Protein AF-A0A7K2QGK8-F1 (afdb_monomer_lite)

pLDDT: mean 92.76, std 4.56, range [70.88, 98.62]

Secondary structure (DSSP, 8-state):
-TTSS-TT--GGGGSHHHHH--TTSHHHHHHT----GGGT--TTHHHHHHHHTT---SS------GGGTT-TTS-HHHHHHHHHHHHHHHHTSHHHHTT--EEEE-S--TT---SSPPP---SSTTS---SS--GGGEE--BTTB--EE----S---EEEESTT-TT-----S---THHHHHHHHHHH--

Foldseek 3Di:
DQQDDQQCVLVLCVDPCLVVDDPVDPSCVQRVDAAPVVVVGDRCPVLLVCQVVVNDDPDDDRGGRNQLLCQPVHDVVSVVVVVVVSVVSQPVHVVSQQPDKDKDWHPDDNPDDDPDDFDFDQPDVVRHDDPDDQVVQWAPDDPPGHTDGHDDDDDIDMDIDGPVPPDPDDDPDDDDPCVVVVVCCVPPVD

Radius of gyration: 19.52 Å; chains: 1; bounding box: 44×39×51 Å

Structure (mmCIF, N/CA/C/O backbone):
data_AF-A0A7K2QGK8-F1
#
_entry.id   AF-A0A7K2QGK8-F1
#
loop_
_atom_site.group_PDB
_atom_site.id
_atom_site.type_symbol
_atom_site.label_atom_id
_atom_site.label_alt_id
_atom_site.label_comp_id
_atom_site.label_asym_id
_atom_site.label_entity_id
_atom_site.label_seq_id
_atom_site.pdbx_PDB_ins_code
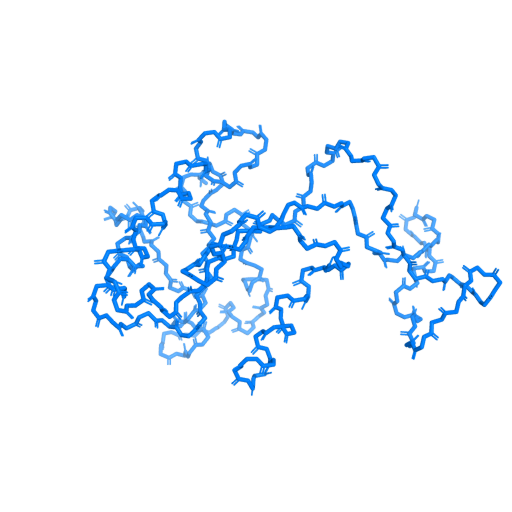_atom_site.Cartn_x
_atom_site.Cartn_y
_atom_site.Cartn_z
_atom_site.occupancy
_atom_site.B_iso_or_equiv
_atom_site.auth_seq_id
_atom_site.auth_comp_id
_atom_site.auth_asym_id
_atom_site.auth_atom_id
_atom_site.pdbx_PDB_model_num
ATOM 1 N N . ASP A 1 1 ? 3.771 19.617 5.758 1.00 84.88 1 ASP A N 1
ATOM 2 C CA . ASP A 1 1 ? 4.113 19.307 7.160 1.00 84.88 1 ASP A CA 1
ATOM 3 C C . ASP A 1 1 ? 4.350 17.818 7.197 1.00 84.88 1 ASP A C 1
ATOM 5 O O . ASP A 1 1 ? 3.419 17.094 6.880 1.00 84.88 1 ASP A O 1
ATOM 9 N N . ALA A 1 2 ? 5.568 17.391 7.516 1.00 92.31 2 ALA A N 1
ATOM 10 C CA . ALA A 1 2 ? 5.980 15.996 7.410 1.00 92.31 2 ALA A CA 1
ATOM 11 C C . ALA A 1 2 ? 5.249 15.050 8.378 1.00 92.31 2 ALA A C 1
ATOM 13 O O . ALA A 1 2 ? 5.183 13.850 8.140 1.00 92.31 2 ALA A O 1
ATOM 14 N N . PHE A 1 3 ? 4.655 15.574 9.453 1.00 93.38 3 PHE A N 1
ATOM 15 C CA . PHE A 1 3 ? 3.924 14.770 10.434 1.00 93.38 3 PHE A CA 1
ATOM 16 C C . PHE A 1 3 ? 2.423 14.687 10.132 1.00 93.38 3 PHE A C 1
ATOM 18 O O . PHE A 1 3 ? 1.672 14.070 10.880 1.00 93.38 3 PHE A O 1
ATOM 25 N N . ARG A 1 4 ? 1.939 15.310 9.050 1.00 90.69 4 ARG A N 1
ATOM 26 C CA . ARG A 1 4 ? 0.512 15.320 8.693 1.00 90.69 4 ARG A CA 1
ATOM 27 C C . ARG A 1 4 ? 0.298 15.024 7.214 1.00 90.69 4 ARG A C 1
ATOM 29 O O . ARG A 1 4 ? 1.085 15.425 6.367 1.00 90.69 4 ARG A O 1
ATOM 36 N N . GLY A 1 5 ? -0.843 14.418 6.899 1.00 88.06 5 GLY A N 1
ATOM 37 C CA . GLY A 1 5 ? -1.184 14.042 5.528 1.00 88.06 5 GLY A CA 1
ATOM 38 C C . GLY A 1 5 ? -0.608 12.680 5.160 1.00 88.06 5 GLY A C 1
ATOM 39 O O . GLY A 1 5 ? -0.474 11.824 6.026 1.00 88.06 5 GLY A O 1
ATOM 40 N N . ASN A 1 6 ? -0.326 12.490 3.875 1.00 88.06 6 ASN A N 1
ATOM 41 C CA . ASN A 1 6 ? 0.043 11.202 3.281 1.00 88.06 6 ASN A CA 1
ATOM 42 C C . ASN A 1 6 ? 1.242 11.310 2.329 1.00 88.06 6 ASN A C 1
ATOM 44 O O . ASN A 1 6 ? 1.368 10.483 1.446 1.00 88.06 6 ASN A O 1
ATOM 48 N N . TYR A 1 7 ? 2.015 12.398 2.421 1.00 90.38 7 TYR A N 1
ATOM 49 C CA . TYR A 1 7 ? 3.182 12.693 1.577 1.00 90.38 7 TYR A CA 1
ATOM 50 C C . TYR A 1 7 ? 2.972 12.768 0.045 1.00 90.38 7 TYR A C 1
ATOM 52 O O . TYR A 1 7 ? 3.864 13.196 -0.674 1.00 90.38 7 TYR A O 1
ATOM 60 N N . GLY A 1 8 ? 1.762 12.514 -0.458 1.00 87.19 8 GLY A N 1
ATOM 61 C CA . GLY A 1 8 ? 1.500 12.342 -1.892 1.00 87.19 8 GLY A CA 1
ATOM 62 C C . GLY A 1 8 ? 1.204 10.889 -2.271 1.00 87.19 8 GLY A C 1
ATOM 63 O O . GLY A 1 8 ? 0.683 10.643 -3.356 1.00 87.19 8 GLY A O 1
ATOM 64 N N . ASP A 1 9 ? 1.391 9.952 -1.342 1.00 88.62 9 ASP A N 1
ATOM 65 C CA . ASP A 1 9 ? 1.213 8.508 -1.530 1.00 88.62 9 ASP A CA 1
ATOM 66 C C . ASP A 1 9 ? -0.255 8.137 -1.803 1.00 88.62 9 ASP A C 1
ATOM 68 O O . ASP A 1 9 ? -0.567 7.097 -2.384 1.00 88.62 9 ASP A O 1
ATOM 72 N N . ASN A 1 10 ? -1.200 9.017 -1.446 1.00 88.69 10 ASN A N 1
ATOM 73 C CA . ASN A 1 10 ? -2.586 8.891 -1.889 1.00 88.69 10 ASN A CA 1
ATOM 74 C C . ASN A 1 10 ? -2.799 9.562 -3.255 1.00 88.69 10 ASN A C 1
ATOM 76 O O . ASN A 1 10 ? -3.324 10.678 -3.360 1.00 88.69 10 ASN A O 1
ATOM 80 N N . SER A 1 11 ? -2.481 8.815 -4.311 1.00 87.62 11 SER A N 1
ATOM 81 C CA . SER A 1 11 ? -2.639 9.255 -5.702 1.00 87.62 11 SER A CA 1
ATOM 82 C C . SER A 1 11 ? -4.086 9.549 -6.123 1.00 87.62 11 SER A C 1
ATOM 84 O O . SER A 1 11 ? -4.307 10.212 -7.139 1.00 87.62 11 SER A O 1
ATOM 86 N N . LEU A 1 12 ? -5.099 9.116 -5.357 1.00 89.62 12 LEU A N 1
ATOM 87 C CA . LEU A 1 12 ? -6.508 9.374 -5.688 1.00 89.62 12 LEU A CA 1
ATOM 88 C C . LEU A 1 12 ? -6.793 10.876 -5.811 1.00 89.62 12 LEU A C 1
ATOM 90 O O . LEU A 1 12 ? -7.616 11.294 -6.625 1.00 89.62 12 LEU A O 1
ATOM 94 N N . LEU A 1 13 ? -6.059 11.704 -5.064 1.00 83.81 13 LEU A N 1
ATOM 95 C CA . LEU A 1 13 ? -6.213 13.156 -5.069 1.00 83.81 13 LEU A CA 1
ATOM 96 C C . LEU A 1 13 ? -5.730 13.831 -6.363 1.00 83.81 13 LEU A C 1
ATOM 98 O O . LEU A 1 13 ? -5.998 15.016 -6.552 1.00 83.81 13 LEU A O 1
ATOM 102 N N . TYR A 1 14 ? -5.088 13.119 -7.291 1.00 90.38 14 TYR A N 1
ATOM 103 C CA . TYR A 1 14 ? -4.751 13.673 -8.607 1.00 90.38 14 TYR A CA 1
ATOM 104 C C . TYR A 1 14 ? -5.932 13.633 -9.585 1.00 90.38 14 TYR A C 1
ATOM 106 O O . TYR A 1 14 ? -6.055 14.488 -10.471 1.00 90.38 14 TYR A O 1
ATOM 114 N N . PHE A 1 15 ? -6.881 12.724 -9.373 1.00 93.88 15 PHE A N 1
ATOM 115 C CA . PHE A 1 15 ? -8.016 12.523 -10.264 1.00 93.88 15 PHE A CA 1
ATOM 116 C C . PHE A 1 15 ? -9.175 13.476 -9.935 1.00 93.88 15 PHE A C 1
ATOM 118 O O . PHE A 1 15 ? -9.570 13.654 -8.780 1.00 93.88 15 PHE A O 1
ATOM 125 N N . ASN A 1 16 ? -9.757 14.080 -10.978 1.00 94.88 16 ASN A N 1
ATOM 126 C CA . ASN A 1 16 ? -10.844 15.057 -10.836 1.00 94.88 16 ASN A CA 1
ATOM 127 C C . ASN A 1 16 ? -12.081 14.475 -10.133 1.00 94.88 16 ASN A C 1
ATOM 129 O O . ASN A 1 16 ? -12.740 15.198 -9.394 1.00 94.88 16 ASN A O 1
ATOM 133 N N . SER A 1 17 ? -12.385 13.189 -10.332 1.00 94.44 17 SER A N 1
ATOM 134 C CA . SER A 1 17 ? -13.524 12.516 -9.692 1.00 94.44 17 SER A CA 1
ATOM 135 C C . SER A 1 17 ? -13.435 12.578 -8.167 1.00 94.44 17 SER A C 1
ATOM 137 O O . SER A 1 17 ? -14.373 13.027 -7.518 1.00 94.44 17 SER A O 1
ATOM 139 N N . TYR A 1 18 ? -12.284 12.221 -7.596 1.00 93.25 18 TYR A N 1
ATOM 140 C CA . TYR A 1 18 ? -12.072 12.276 -6.152 1.00 93.25 18 TYR A CA 1
ATOM 141 C C . TYR A 1 18 ? -11.956 13.716 -5.649 1.00 93.25 18 TYR A C 1
ATOM 143 O O . TYR A 1 18 ? -12.586 14.064 -4.653 1.00 93.25 18 TYR A O 1
ATOM 151 N N . ARG A 1 19 ? -11.213 14.592 -6.344 1.00 90.69 19 ARG A N 1
ATOM 152 C CA . ARG A 1 19 ? -11.074 16.003 -5.930 1.00 90.69 19 ARG A CA 1
ATOM 153 C C . ARG A 1 19 ? -12.408 16.744 -5.861 1.00 90.69 19 ARG A C 1
ATOM 155 O O . ARG A 1 19 ? -12.596 17.562 -4.959 1.00 90.69 19 ARG A O 1
ATOM 162 N N . ASN A 1 20 ? -13.316 16.443 -6.786 1.00 93.62 20 ASN A N 1
ATOM 163 C CA . ASN A 1 20 ? -14.602 17.125 -6.905 1.00 93.62 20 ASN A CA 1
ATOM 164 C C . ASN A 1 20 ? -15.740 16.426 -6.144 1.00 93.62 20 ASN A C 1
ATOM 166 O O . ASN A 1 20 ? -16.807 17.028 -6.009 1.00 93.62 20 ASN A O 1
ATOM 170 N N . ALA A 1 21 ? -15.528 15.209 -5.627 1.00 95.00 21 ALA A N 1
ATOM 171 C CA . ALA A 1 21 ? -16.503 14.512 -4.790 1.00 95.00 21 ALA A CA 1
ATOM 172 C C . ALA A 1 21 ? -16.881 15.359 -3.561 1.00 95.00 21 ALA A C 1
ATOM 174 O O . ALA A 1 21 ? -16.023 16.034 -2.978 1.00 95.00 21 ALA A O 1
ATOM 175 N N . GLN A 1 22 ? -18.160 15.328 -3.183 1.00 94.62 22 GLN A N 1
ATOM 176 C CA . GLN A 1 22 ? -18.752 16.128 -2.101 1.00 94.62 22 GLN A CA 1
ATOM 177 C C . GLN A 1 22 ? -19.137 15.244 -0.903 1.00 94.62 22 GLN A C 1
ATOM 179 O O . GLN A 1 22 ? -19.324 14.043 -1.096 1.00 94.62 22 GLN A O 1
ATOM 184 N N . PRO A 1 23 ? -19.296 15.800 0.316 1.00 94.50 23 PRO A N 1
ATOM 185 C CA . PRO A 1 23 ? -19.802 15.046 1.464 1.00 94.50 23 PRO A CA 1
ATOM 186 C C . PRO A 1 23 ? -21.078 14.259 1.133 1.00 94.50 23 PRO A C 1
ATOM 188 O O . PRO A 1 23 ? -21.987 14.787 0.491 1.00 94.50 23 PRO A O 1
ATOM 191 N N . GLY A 1 24 ? -21.130 12.997 1.559 1.00 94.31 24 GLY A N 1
ATOM 192 C CA . GLY A 1 24 ? -22.182 12.040 1.199 1.00 94.31 24 GLY A CA 1
ATOM 193 C C . GLY A 1 24 ? -21.907 11.208 -0.062 1.00 94.31 24 GLY A C 1
ATOM 194 O O . GLY A 1 24 ? -22.550 10.176 -0.251 1.00 94.31 24 GLY A O 1
ATOM 195 N N . ASP A 1 25 ? -20.938 11.589 -0.900 1.00 94.94 25 ASP A N 1
ATOM 196 C CA . ASP A 1 25 ? -20.455 10.754 -2.005 1.00 94.94 25 ASP A CA 1
ATOM 197 C C . ASP A 1 25 ? -19.500 9.668 -1.467 1.00 94.94 25 ASP A C 1
ATOM 199 O O . ASP A 1 25 ? -18.544 10.001 -0.760 1.00 94.94 25 ASP A O 1
ATOM 203 N N . PRO A 1 26 ? -19.672 8.378 -1.817 1.00 92.06 26 PRO A N 1
ATOM 204 C CA . PRO A 1 26 ? -18.729 7.328 -1.435 1.00 92.06 26 PRO A CA 1
ATOM 205 C C . PRO A 1 26 ? -17.263 7.619 -1.794 1.00 92.06 26 PRO A C 1
ATOM 207 O O . PRO A 1 26 ? -16.374 7.205 -1.051 1.00 92.06 26 PRO A O 1
ATOM 210 N N . LEU A 1 27 ? -16.989 8.328 -2.895 1.00 92.50 27 LEU A N 1
ATOM 211 C CA . LEU A 1 27 ? -15.634 8.739 -3.274 1.00 92.50 27 LEU A CA 1
ATOM 212 C C . LEU A 1 27 ? -15.066 9.778 -2.302 1.00 92.50 27 LEU A C 1
ATOM 214 O O . LEU A 1 27 ? -13.873 9.755 -2.012 1.00 92.50 27 LEU A O 1
ATOM 218 N N . TYR A 1 28 ? -15.905 10.662 -1.763 1.00 91.69 28 TYR A N 1
ATOM 219 C CA . TYR A 1 28 ? -15.496 11.588 -0.712 1.00 91.69 28 TYR A CA 1
ATOM 220 C C . TYR A 1 28 ? -15.278 10.837 0.604 1.00 91.69 28 TYR A C 1
ATOM 222 O O . TYR A 1 28 ? -14.185 10.887 1.171 1.00 91.69 28 TYR A O 1
ATOM 230 N N . GLU A 1 29 ? -16.284 10.083 1.050 1.00 89.81 29 GLU A N 1
ATOM 231 C CA . GLU A 1 29 ? -16.27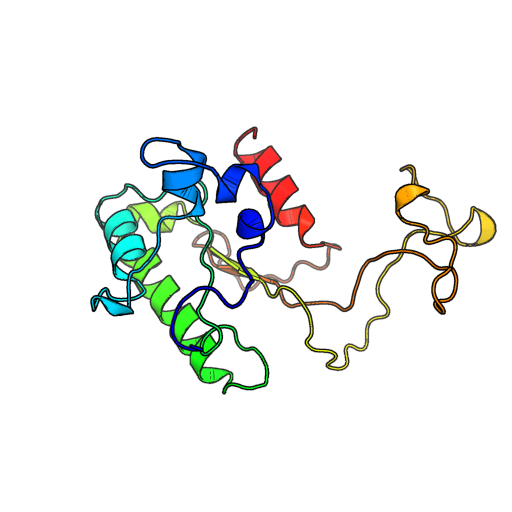5 9.439 2.365 1.00 89.81 29 GLU A CA 1
ATOM 232 C C . GLU A 1 29 ? -15.160 8.399 2.506 1.00 89.81 29 GLU A C 1
ATOM 234 O O . GLU A 1 29 ? -14.613 8.240 3.592 1.00 89.81 29 GLU A O 1
ATOM 239 N N . LYS A 1 30 ? -14.780 7.709 1.423 1.00 87.06 30 LYS A N 1
ATOM 240 C CA . LYS A 1 30 ? -13.755 6.652 1.471 1.00 87.06 30 LYS A CA 1
ATOM 241 C C . LYS A 1 30 ? -12.352 7.107 1.080 1.00 87.06 30 LYS A C 1
ATOM 243 O O . LYS A 1 30 ? -11.394 6.496 1.538 1.00 87.06 30 LYS A O 1
ATOM 248 N N . ALA A 1 31 ? -12.208 8.129 0.233 1.00 85.69 31 ALA A N 1
ATOM 249 C CA . ALA A 1 31 ? -10.889 8.548 -0.261 1.00 85.69 31 ALA A CA 1
ATOM 250 C C . ALA A 1 31 ? -10.361 9.836 0.381 1.00 85.69 31 ALA A C 1
ATOM 252 O O . ALA A 1 31 ? -9.165 10.119 0.285 1.00 85.69 31 ALA A O 1
ATOM 253 N N . ARG A 1 32 ? -11.240 10.647 0.988 1.00 82.38 32 ARG A N 1
ATOM 254 C CA . ARG A 1 32 ? -10.897 11.981 1.515 1.00 82.38 32 ARG A CA 1
ATOM 255 C C . ARG A 1 32 ? -11.089 12.127 3.015 1.00 82.38 32 ARG A C 1
ATOM 257 O O . ARG A 1 32 ? -10.704 13.158 3.567 1.00 82.38 32 ARG A O 1
ATOM 264 N N . THR A 1 33 ? -11.653 11.125 3.679 1.00 79.88 33 THR A N 1
ATOM 265 C CA . THR A 1 33 ? -11.693 11.084 5.138 1.00 79.88 33 THR A CA 1
ATOM 266 C C . THR A 1 33 ? -10.420 10.421 5.665 1.00 79.88 33 THR A C 1
ATOM 268 O O . THR A 1 33 ? -9.865 9.503 5.068 1.00 79.88 33 THR A O 1
ATOM 271 N N . GLY A 1 34 ? -9.899 10.945 6.769 1.00 84.44 34 GLY A N 1
ATOM 272 C CA . GLY A 1 34 ? -8.643 10.497 7.369 1.00 84.44 34 GLY A CA 1
ATOM 273 C C . GLY A 1 34 ? -8.396 11.224 8.684 1.00 84.44 34 GLY A C 1
ATOM 274 O O . GLY A 1 34 ? -9.220 12.040 9.101 1.00 84.44 34 GLY A O 1
ATOM 275 N N . THR A 1 35 ? -7.308 10.914 9.379 1.00 89.88 35 THR A N 1
ATOM 276 C CA . THR A 1 35 ? -6.998 11.521 10.683 1.00 89.88 35 THR A CA 1
ATOM 277 C C . THR A 1 35 ? -6.773 13.031 10.567 1.00 89.88 35 THR A C 1
ATOM 279 O O . THR A 1 35 ? -5.904 13.489 9.824 1.00 89.88 35 THR A O 1
ATOM 282 N N . ASN A 1 36 ? -7.496 13.821 11.363 1.00 90.50 36 ASN A N 1
ATOM 283 C CA . ASN A 1 36 ? -7.267 15.256 11.506 1.00 90.50 36 ASN A CA 1
ATOM 284 C C . ASN A 1 36 ? -6.296 15.550 12.660 1.00 90.50 36 ASN A C 1
ATOM 286 O O . ASN A 1 36 ? -6.669 16.079 13.708 1.00 90.50 36 ASN A O 1
ATOM 290 N N . ALA A 1 37 ? -5.017 15.239 12.451 1.00 90.94 37 ALA A N 1
ATOM 291 C CA . ALA A 1 37 ? -3.975 15.457 13.457 1.00 90.94 37 ALA A CA 1
ATOM 292 C C . ALA A 1 37 ? -3.825 16.941 13.855 1.00 90.94 37 ALA A C 1
ATOM 294 O O . ALA A 1 37 ? -3.454 17.250 14.983 1.00 90.94 37 ALA A O 1
ATOM 295 N N . LYS A 1 38 ? -4.183 17.885 12.966 1.00 90.25 38 LYS A N 1
ATOM 296 C CA . LYS A 1 38 ? -4.210 19.323 13.294 1.00 90.25 38 LYS A CA 1
ATOM 297 C C . LYS A 1 38 ? -5.239 19.648 14.382 1.00 90.25 38 LYS A C 1
ATOM 299 O O . LYS A 1 38 ? -5.016 20.573 15.155 1.00 90.25 38 LYS A O 1
ATOM 304 N N . ALA A 1 39 ? -6.345 18.912 14.424 1.00 92.56 39 ALA A N 1
ATOM 305 C CA . ALA A 1 39 ? -7.379 19.038 15.446 1.00 92.56 39 ALA A CA 1
ATOM 306 C C . ALA A 1 39 ? -7.112 18.164 16.688 1.00 92.56 39 ALA A C 1
ATOM 308 O O . ALA A 1 39 ? -7.962 18.097 17.569 1.00 92.56 39 ALA A O 1
ATOM 309 N N . GLY A 1 40 ? -5.949 17.504 16.772 1.00 92.19 40 GLY A N 1
ATOM 310 C CA . GLY A 1 40 ? -5.575 16.651 17.903 1.00 92.19 40 GLY A CA 1
ATOM 311 C C . GLY A 1 40 ? -6.049 15.198 17.801 1.00 92.19 40 GLY A C 1
ATOM 312 O O . GLY A 1 40 ? -5.942 14.465 18.781 1.00 92.19 40 GLY A O 1
ATOM 313 N N . GLU A 1 41 ? -6.558 14.752 16.646 1.00 94.00 41 GLU A N 1
ATOM 314 C CA . GLU A 1 41 ? -6.874 13.332 16.450 1.00 94.00 41 GLU A CA 1
ATOM 315 C C . GLU A 1 41 ? -5.590 12.482 16.427 1.00 94.00 41 GLU A C 1
ATOM 317 O O . GLU A 1 41 ? -4.618 12.818 15.749 1.00 94.00 41 GLU A O 1
ATOM 322 N N . SER A 1 42 ? -5.600 11.349 17.135 1.00 94.12 42 SER A N 1
ATOM 323 C CA . SER A 1 42 ? -4.506 10.368 17.088 1.00 94.12 42 SER A CA 1
ATOM 324 C C . SER A 1 42 ? -4.490 9.620 15.751 1.00 94.12 42 SER A C 1
ATOM 326 O O . SER A 1 42 ? -5.543 9.191 15.273 1.00 94.12 42 SER A O 1
ATOM 328 N N . TYR A 1 43 ? -3.295 9.409 15.179 1.00 95.00 43 TYR A N 1
ATOM 329 C CA . TYR A 1 43 ? -3.083 8.770 13.868 1.00 95.00 43 TYR A CA 1
ATOM 330 C C . TYR A 1 43 ? -3.848 7.461 13.687 1.00 95.00 43 TYR A C 1
ATOM 332 O O . TYR A 1 43 ? -4.428 7.242 12.627 1.00 95.00 43 TYR A O 1
ATOM 340 N N . PHE A 1 44 ? -3.905 6.638 14.732 1.00 96.19 44 PHE A N 1
ATOM 341 C CA . PHE A 1 44 ? -4.432 5.275 14.663 1.00 96.19 44 PHE A CA 1
ATOM 342 C C . PHE A 1 44 ? -5.834 5.133 15.263 1.00 96.19 44 PHE A C 1
ATOM 344 O O . PHE A 1 44 ? -6.376 4.030 15.287 1.00 96.19 44 PHE A O 1
ATOM 351 N N . ALA A 1 45 ? -6.440 6.221 15.756 1.00 95.56 45 ALA A N 1
ATOM 352 C CA . ALA A 1 45 ? -7.718 6.154 16.467 1.00 95.56 45 ALA A CA 1
ATOM 353 C C . ALA A 1 45 ? -8.844 5.572 15.601 1.00 95.56 45 ALA A C 1
ATOM 355 O O . ALA A 1 45 ? -9.603 4.734 16.081 1.00 95.56 45 ALA A O 1
ATOM 356 N N . LYS A 1 46 ? -8.918 5.974 14.325 1.00 94.62 46 LYS A N 1
ATOM 357 C CA . LYS A 1 46 ? -9.938 5.496 13.375 1.00 94.62 46 LYS A CA 1
ATOM 358 C C . LYS A 1 46 ? -9.765 4.008 13.074 1.00 94.62 46 LYS A C 1
ATOM 360 O O . LYS A 1 46 ? -10.682 3.235 13.323 1.00 94.62 46 LYS A O 1
ATOM 365 N N . LEU A 1 47 ? -8.553 3.600 12.684 1.00 96.50 47 LEU A N 1
ATOM 366 C CA . LEU A 1 47 ? -8.211 2.192 12.455 1.00 96.50 47 LEU A CA 1
ATOM 367 C C . LEU A 1 47 ? -8.530 1.328 13.682 1.00 96.50 47 LEU A C 1
ATOM 369 O O . LEU A 1 47 ? -9.178 0.290 13.571 1.00 96.50 47 LEU A O 1
ATOM 373 N N . ARG A 1 48 ? -8.104 1.764 14.873 1.00 97.88 48 ARG A N 1
ATOM 374 C CA . ARG A 1 48 ? -8.341 1.019 16.110 1.00 97.88 48 ARG A CA 1
ATOM 375 C C . ARG A 1 48 ? -9.828 0.934 16.449 1.00 97.88 48 ARG A C 1
ATOM 377 O O . ARG A 1 48 ? -10.269 -0.115 16.908 1.00 97.88 48 ARG A O 1
ATOM 384 N N . ALA A 1 49 ? -10.594 2.006 16.243 1.00 97.31 49 ALA A N 1
ATOM 385 C CA . ALA A 1 49 ? -12.038 1.994 16.456 1.00 97.31 49 ALA A CA 1
ATOM 386 C C . ALA A 1 49 ? -12.721 0.979 15.529 1.00 97.31 49 ALA A C 1
ATOM 388 O O . ALA A 1 49 ? -13.508 0.164 16.006 1.00 97.31 49 ALA A O 1
ATOM 389 N N . ASP A 1 50 ? -12.352 0.961 14.249 1.00 97.25 50 ASP A N 1
ATOM 390 C CA . ASP A 1 50 ? -12.891 0.007 13.281 1.00 97.25 50 ASP A CA 1
ATOM 391 C C . ASP A 1 50 ? -12.568 -1.448 13.647 1.00 97.25 50 ASP A C 1
ATOM 393 O O . ASP A 1 50 ? -13.425 -2.331 13.572 1.00 97.25 50 ASP A O 1
ATOM 397 N N . VAL A 1 51 ? -11.345 -1.716 14.109 1.00 98.50 51 VAL A N 1
ATOM 398 C CA . VAL A 1 51 ? -10.937 -3.057 14.550 1.00 98.50 51 VAL A CA 1
ATOM 399 C C . VAL A 1 51 ? -11.676 -3.481 15.821 1.00 98.50 51 VAL A C 1
ATOM 401 O O . VAL A 1 51 ? -12.230 -4.580 15.886 1.00 98.50 51 VAL A O 1
ATOM 404 N N . VAL A 1 52 ? -11.714 -2.625 16.844 1.00 98.56 52 VAL A N 1
ATOM 405 C CA . VAL A 1 52 ? -12.358 -2.947 18.127 1.00 98.56 52 VAL A CA 1
ATOM 406 C C . VAL A 1 52 ? -13.859 -3.170 17.946 1.00 98.56 52 VAL A C 1
ATOM 408 O O . VAL A 1 52 ? -14.396 -4.126 18.501 1.00 98.56 52 VAL A O 1
ATOM 411 N N . ASN A 1 53 ? -14.514 -2.361 17.113 1.00 98.50 53 ASN A N 1
ATOM 412 C CA . ASN A 1 53 ? -15.950 -2.467 16.856 1.00 98.50 53 ASN A CA 1
ATOM 413 C C . ASN A 1 53 ? -16.310 -3.550 15.824 1.00 98.50 53 ASN A C 1
ATOM 415 O O . ASN A 1 53 ? -17.490 -3.791 15.579 1.00 98.50 53 ASN A O 1
ATOM 419 N N . GLY A 1 54 ? -15.323 -4.215 15.214 1.00 98.06 54 GLY A N 1
ATOM 420 C CA . GLY A 1 54 ? -15.564 -5.237 14.193 1.00 98.06 54 GLY A CA 1
ATOM 421 C C . GLY A 1 54 ? -16.090 -4.676 12.867 1.00 98.06 54 GLY A C 1
ATOM 422 O O . GLY A 1 54 ? -16.699 -5.418 12.098 1.00 98.06 54 GLY A O 1
ATOM 423 N N . THR A 1 55 ? -15.852 -3.391 12.604 1.00 97.25 55 THR A N 1
ATOM 424 C CA . THR A 1 55 ? -16.311 -2.646 11.423 1.00 97.25 55 THR A CA 1
ATOM 425 C C . THR A 1 55 ? -15.195 -2.338 10.426 1.00 97.25 55 THR A C 1
ATOM 427 O O . THR A 1 55 ? -15.432 -1.594 9.477 1.00 97.25 55 THR A O 1
ATOM 430 N N . LEU A 1 56 ? -13.998 -2.916 10.603 1.00 96.88 56 LEU A N 1
ATOM 431 C CA . LEU A 1 56 ? -12.893 -2.792 9.648 1.00 96.88 56 LEU A CA 1
ATOM 432 C C . LEU A 1 56 ? -13.370 -3.118 8.218 1.00 96.88 56 LEU A C 1
ATOM 434 O O . LEU A 1 56 ? -13.903 -4.214 7.998 1.00 96.88 56 LEU A O 1
ATOM 438 N N . PRO A 1 57 ? -13.194 -2.195 7.251 1.00 94.50 57 PRO A N 1
ATOM 439 C CA . PRO A 1 57 ? -13.538 -2.446 5.859 1.00 94.50 57 PRO A CA 1
ATOM 440 C C . PRO A 1 57 ? -12.850 -3.693 5.293 1.00 94.50 57 PRO A C 1
ATOM 442 O O . PRO A 1 57 ? -11.783 -4.102 5.744 1.00 94.50 57 PRO A O 1
ATOM 445 N N . GLN A 1 58 ? -13.439 -4.276 4.245 1.00 94.38 58 GLN A N 1
ATOM 446 C CA . GLN A 1 58 ? -12.840 -5.423 3.547 1.00 94.38 58 GLN A CA 1
ATOM 447 C C . GLN A 1 58 ? -11.457 -5.100 2.961 1.00 94.38 58 GLN A C 1
ATOM 449 O O . GLN A 1 58 ? -10.605 -5.983 2.884 1.00 94.38 58 GLN A O 1
ATOM 454 N N . VAL A 1 59 ? -11.253 -3.841 2.564 1.00 94.12 59 VAL A N 1
ATOM 455 C CA . VAL A 1 59 ? -9.983 -3.286 2.092 1.00 94.12 59 VAL A CA 1
ATOM 456 C C . VAL A 1 59 ? -9.780 -1.933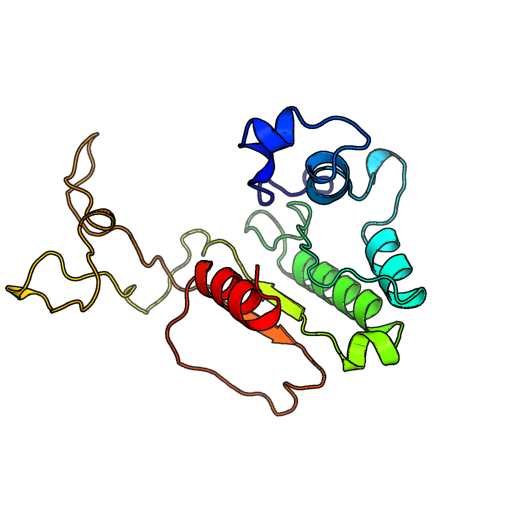 2.767 1.00 94.12 59 VAL A C 1
ATOM 458 O O . VAL A 1 59 ? -10.641 -1.056 2.674 1.00 94.12 59 VAL A O 1
ATOM 461 N N . SER A 1 60 ? -8.634 -1.762 3.420 1.00 94.12 60 SER A N 1
ATOM 462 C CA . SER A 1 60 ? -8.216 -0.511 4.053 1.00 94.12 60 SER A CA 1
ATOM 463 C C . SER A 1 60 ? -6.827 -0.137 3.553 1.00 94.12 60 SER A C 1
ATOM 465 O O . SER A 1 60 ? -5.903 -0.941 3.649 1.00 94.12 60 SER A O 1
ATOM 467 N N . TRP A 1 61 ? -6.681 1.087 3.052 1.00 93.12 61 TRP A N 1
ATOM 468 C CA . TRP A 1 61 ? -5.390 1.664 2.683 1.00 93.12 61 TRP A CA 1
ATOM 469 C C . TRP A 1 61 ? -4.892 2.551 3.817 1.00 93.12 61 TRP A C 1
ATOM 471 O O . TRP A 1 61 ? -5.634 3.400 4.313 1.00 93.12 61 TRP A O 1
ATOM 481 N N . ILE A 1 62 ? -3.643 2.353 4.225 1.00 94.44 62 ILE A N 1
ATOM 482 C CA . ILE A 1 62 ? -2.990 3.152 5.260 1.00 94.44 62 ILE A CA 1
ATOM 483 C C . ILE A 1 62 ? -1.834 3.875 4.581 1.00 94.44 62 ILE A C 1
ATOM 485 O O . ILE A 1 62 ? -0.887 3.232 4.145 1.00 94.44 62 ILE A O 1
ATOM 489 N N . ALA A 1 63 ? -1.932 5.198 4.488 1.00 93.31 63 ALA A N 1
ATOM 490 C CA . ALA A 1 63 ? -0.854 6.050 4.003 1.00 93.31 63 ALA A CA 1
ATOM 491 C C . ALA A 1 63 ? -0.305 6.855 5.182 1.00 93.31 63 ALA A C 1
ATOM 493 O O . ALA A 1 63 ? -1.063 7.542 5.879 1.00 93.31 63 ALA A O 1
ATOM 494 N N . ALA A 1 64 ? 0.994 6.729 5.429 1.00 94.69 64 ALA A N 1
ATOM 495 C CA . ALA A 1 64 ? 1.658 7.402 6.530 1.00 94.69 64 ALA A CA 1
ATOM 496 C C . ALA A 1 64 ? 1.967 8.866 6.165 1.00 94.69 64 ALA A C 1
ATOM 498 O O . ALA A 1 64 ? 2.152 9.196 4.995 1.00 94.69 64 ALA A O 1
ATOM 499 N N . PRO A 1 65 ? 2.050 9.780 7.145 1.00 94.88 65 PRO A N 1
ATOM 500 C CA . PRO A 1 65 ? 2.736 11.045 6.925 1.00 94.88 65 PRO A CA 1
ATOM 501 C C . PRO A 1 65 ? 4.204 10.807 6.545 1.00 94.88 65 PRO A C 1
ATOM 503 O O . PRO A 1 65 ? 4.801 9.835 7.002 1.00 94.88 65 PRO A O 1
ATOM 506 N N . GLU A 1 66 ? 4.795 11.735 5.792 1.00 95.44 66 GLU A N 1
ATOM 507 C CA . GLU A 1 66 ? 6.184 11.677 5.302 1.00 95.44 66 GLU A CA 1
ATOM 508 C C . GLU A 1 66 ? 7.185 11.206 6.362 1.00 95.44 66 GLU A C 1
ATOM 510 O O . GLU A 1 66 ? 7.951 10.277 6.124 1.00 95.44 66 GLU A O 1
ATOM 515 N N . ALA A 1 67 ? 7.129 11.784 7.567 1.00 96.56 67 ALA A N 1
ATOM 516 C CA . ALA A 1 67 ? 8.063 11.485 8.650 1.00 96.56 67 ALA A CA 1
ATOM 517 C C . ALA A 1 67 ? 8.044 10.017 9.106 1.00 96.56 67 ALA A C 1
ATOM 519 O O . ALA A 1 67 ? 8.969 9.563 9.772 1.00 96.56 67 ALA A O 1
ATOM 520 N N . PHE A 1 68 ? 6.983 9.287 8.771 1.00 97.00 68 PHE A N 1
ATOM 521 C CA . PHE A 1 68 ? 6.744 7.900 9.145 1.00 97.00 68 PHE A CA 1
ATOM 522 C C . PHE A 1 68 ? 6.704 6.954 7.931 1.00 97.00 68 PHE A C 1
ATOM 524 O O . PHE A 1 68 ? 6.361 5.788 8.097 1.00 97.00 68 PHE A O 1
ATOM 531 N N . SER A 1 69 ? 7.021 7.446 6.729 1.00 95.31 69 SER A N 1
ATOM 532 C CA . SER A 1 69 ? 6.988 6.676 5.471 1.00 95.31 69 SER A CA 1
ATOM 533 C C . SER A 1 69 ? 8.271 5.881 5.190 1.00 95.31 69 SER A C 1
ATOM 535 O O . SER A 1 69 ? 8.295 5.075 4.272 1.00 95.31 69 SER A O 1
ATOM 537 N N . GLU A 1 70 ? 9.327 6.100 5.984 1.00 94.94 70 GLU A N 1
ATOM 538 C CA . GLU A 1 70 ? 10.706 5.634 5.727 1.00 94.94 70 GLU A CA 1
ATOM 539 C C . GLU A 1 70 ? 11.414 6.302 4.537 1.00 94.94 70 GLU A C 1
ATOM 541 O O . GLU A 1 70 ? 12.532 5.913 4.207 1.00 94.94 70 GLU A O 1
ATOM 546 N N . HIS A 1 71 ? 10.838 7.366 3.968 1.00 94.94 71 HIS A N 1
ATOM 547 C CA . HIS A 1 71 ? 11.535 8.225 3.011 1.00 94.94 71 HIS A CA 1
ATOM 548 C C . HIS A 1 71 ? 12.860 8.763 3.621 1.00 94.94 71 HIS A C 1
ATOM 550 O O . HIS A 1 71 ? 12.879 9.174 4.790 1.00 94.94 71 HIS A O 1
ATOM 556 N N . PRO A 1 72 ? 13.985 8.773 2.873 1.00 93.38 72 PRO A N 1
ATOM 557 C CA . PRO A 1 72 ? 15.372 8.938 3.367 1.00 93.38 72 PRO A CA 1
ATOM 558 C C . PRO A 1 72 ? 15.666 10.209 4.167 1.00 93.38 72 PRO A C 1
ATOM 560 O O . PRO A 1 72 ? 16.663 10.283 4.888 1.00 93.38 72 PRO A O 1
ATOM 563 N N . ASN A 1 73 ? 14.846 11.248 4.025 1.00 93.81 73 ASN A N 1
ATOM 564 C CA . ASN A 1 73 ? 14.992 12.477 4.794 1.00 93.81 73 ASN A CA 1
ATOM 565 C C . ASN A 1 73 ? 14.567 12.300 6.265 1.00 93.81 73 ASN A C 1
ATOM 567 O O . ASN A 1 73 ? 14.725 13.242 7.047 1.00 93.81 73 ASN A O 1
ATOM 571 N N . TRP A 1 74 ? 14.091 11.108 6.652 1.00 96.06 74 TRP A N 1
ATOM 572 C CA . TRP A 1 74 ? 13.697 10.742 8.010 1.00 96.06 74 TRP A CA 1
ATOM 573 C C . TRP A 1 74 ? 14.360 9.450 8.512 1.00 96.06 74 TRP A C 1
ATOM 575 O O . TRP A 1 74 ? 14.672 8.549 7.736 1.00 96.06 74 TRP A O 1
ATOM 585 N N . PRO A 1 75 ? 14.565 9.312 9.836 1.00 96.06 75 PRO A N 1
ATOM 586 C CA . PRO A 1 75 ? 15.078 8.077 10.418 1.00 96.06 75 PRO A CA 1
ATOM 587 C C . PRO A 1 75 ? 14.128 6.888 10.213 1.00 96.06 75 PRO A C 1
ATOM 589 O O . PRO A 1 75 ? 12.955 6.949 10.584 1.00 96.06 75 PRO A O 1
ATOM 592 N N . VAL A 1 76 ? 14.658 5.759 9.736 1.00 95.38 76 VAL A N 1
ATOM 593 C CA . VAL A 1 76 ? 13.889 4.522 9.476 1.00 95.38 76 VAL A CA 1
ATOM 594 C C . VAL A 1 76 ? 13.103 4.011 10.690 1.00 95.38 76 VAL A C 1
ATOM 596 O O . VAL A 1 76 ? 12.035 3.422 10.558 1.00 95.38 76 VAL A O 1
ATOM 599 N N . ASN A 1 77 ? 13.573 4.279 11.913 1.00 97.81 77 ASN A N 1
ATOM 600 C CA . ASN A 1 77 ? 12.875 3.847 13.122 1.00 97.81 77 ASN A CA 1
ATOM 601 C C . ASN A 1 77 ? 11.523 4.555 13.334 1.00 97.81 77 ASN A C 1
ATOM 603 O O . ASN A 1 77 ? 10.717 4.072 14.128 1.00 97.81 77 ASN A O 1
ATOM 607 N N . PHE A 1 78 ? 11.256 5.674 12.653 1.00 98.19 78 PHE A N 1
ATOM 608 C CA . PHE A 1 78 ? 9.947 6.329 12.698 1.00 98.19 78 PHE A CA 1
ATOM 609 C C . PHE A 1 78 ? 8.899 5.523 11.924 1.00 98.19 78 PHE A C 1
ATOM 611 O O . PHE A 1 78 ? 7.791 5.332 12.431 1.00 98.19 78 PHE A O 1
ATOM 618 N N . GLY A 1 79 ? 9.254 4.994 10.751 1.00 97.56 79 GLY A N 1
ATOM 619 C CA . GLY A 1 79 ? 8.379 4.090 10.003 1.00 97.56 79 GLY A CA 1
ATOM 620 C C . GLY A 1 79 ? 8.185 2.758 10.714 1.00 97.56 79 GLY A C 1
ATOM 621 O O . GLY A 1 79 ? 7.045 2.341 10.919 1.00 97.56 79 GLY A O 1
ATOM 622 N N . ALA A 1 80 ? 9.256 2.171 11.257 1.00 98.00 80 ALA A N 1
ATOM 623 C CA . ALA A 1 80 ? 9.149 0.981 12.103 1.00 98.00 80 ALA A CA 1
ATOM 624 C C . ALA A 1 80 ? 8.203 1.190 13.304 1.00 98.00 80 ALA A C 1
ATOM 626 O O . ALA A 1 80 ? 7.392 0.316 13.626 1.00 98.00 80 ALA A O 1
ATOM 627 N N . TRP A 1 81 ? 8.253 2.364 13.949 1.00 98.38 81 TRP A N 1
ATOM 628 C CA . TRP A 1 81 ? 7.293 2.723 14.993 1.00 98.38 81 TRP A CA 1
ATOM 629 C C . TRP A 1 81 ? 5.865 2.778 14.437 1.00 98.38 81 TRP A C 1
ATOM 631 O O . TRP A 1 81 ? 4.975 2.144 15.000 1.00 98.38 81 TRP A O 1
ATOM 641 N N . TYR A 1 82 ? 5.634 3.457 13.314 1.00 98.12 82 TYR A N 1
ATOM 642 C CA . TYR A 1 82 ? 4.303 3.574 12.712 1.00 98.12 82 TYR A CA 1
ATOM 643 C C . TYR A 1 82 ? 3.710 2.208 12.336 1.00 98.12 82 TYR A C 1
ATOM 645 O O . TYR A 1 82 ? 2.565 1.915 12.682 1.00 98.12 82 TYR A O 1
ATOM 653 N N . ILE A 1 83 ? 4.512 1.332 11.724 1.00 98.38 83 ILE A N 1
ATOM 654 C CA . ILE A 1 83 ? 4.152 -0.058 11.413 1.00 98.38 83 ILE A CA 1
ATOM 655 C C . ILE A 1 83 ? 3.771 -0.817 12.689 1.00 98.38 83 ILE A C 1
ATOM 657 O O . ILE A 1 83 ? 2.754 -1.516 12.706 1.00 98.38 83 ILE A O 1
ATOM 661 N N . SER A 1 84 ? 4.533 -0.660 13.779 1.00 98.44 84 SER A N 1
ATOM 662 C CA . SER A 1 84 ? 4.204 -1.315 15.053 1.00 98.44 84 SER A CA 1
ATOM 663 C C . SER A 1 84 ? 2.860 -0.844 15.616 1.00 98.44 84 SER A C 1
ATOM 665 O O . SER A 1 84 ? 2.060 -1.665 16.049 1.00 98.44 84 SER A O 1
ATOM 667 N N . GLN A 1 85 ? 2.549 0.452 15.520 1.00 98.56 85 GLN A N 1
ATOM 668 C CA . GLN A 1 85 ? 1.267 0.994 15.974 1.00 98.56 85 GLN A CA 1
ATOM 669 C C . GLN A 1 85 ? 0.084 0.525 15.114 1.00 98.56 85 GLN A C 1
ATOM 671 O O . GLN A 1 85 ? -1.005 0.279 15.638 1.00 98.56 85 GLN A O 1
ATOM 676 N N . VAL A 1 86 ? 0.285 0.352 13.804 1.00 98.44 86 VAL A N 1
ATOM 677 C CA . VAL A 1 86 ? -0.715 -0.271 12.922 1.00 98.44 86 VAL A CA 1
ATOM 678 C C . VAL A 1 86 ? -0.972 -1.719 13.341 1.00 98.44 86 VAL A C 1
ATOM 680 O O . VAL A 1 86 ? -2.129 -2.121 13.466 1.00 98.44 86 VAL A O 1
ATOM 683 N N . LEU A 1 87 ? 0.079 -2.495 13.616 1.00 98.25 87 LEU A N 1
ATOM 684 C CA . LEU A 1 87 ? -0.049 -3.872 14.100 1.00 98.25 87 LEU A CA 1
ATOM 685 C C . LEU A 1 87 ? -0.750 -3.943 15.465 1.00 98.25 87 LEU A C 1
ATOM 687 O O . LEU A 1 87 ? -1.651 -4.765 15.638 1.00 98.25 87 LEU A O 1
ATOM 691 N N . ASP A 1 88 ? -0.414 -3.059 16.404 1.00 98.62 88 ASP A N 1
ATOM 692 C CA . ASP A 1 88 ? -1.090 -2.958 17.704 1.00 98.62 88 ASP A CA 1
ATOM 693 C C . ASP A 1 88 ? -2.593 -2.681 17.529 1.00 98.62 88 ASP A C 1
ATOM 695 O O . ASP A 1 88 ? -3.438 -3.307 18.176 1.00 98.62 88 ASP A O 1
ATOM 699 N N . ALA A 1 89 ? -2.957 -1.778 16.613 1.00 98.50 89 ALA A N 1
ATOM 700 C CA . ALA A 1 89 ? -4.354 -1.484 16.309 1.00 98.50 89 ALA A CA 1
ATOM 701 C C . ALA A 1 89 ? -5.074 -2.686 15.677 1.00 98.50 89 ALA A C 1
ATOM 703 O O . ALA A 1 89 ? -6.175 -3.021 16.112 1.00 98.50 89 ALA A O 1
ATOM 704 N N . LEU A 1 90 ? -4.458 -3.353 14.693 1.00 98.44 90 LEU A N 1
ATOM 705 C CA . LEU A 1 90 ? -5.030 -4.510 13.989 1.00 98.44 90 LEU A CA 1
ATOM 706 C C . LEU A 1 90 ? -5.203 -5.737 14.892 1.00 98.44 90 LEU A C 1
ATOM 708 O O . LEU A 1 90 ? -6.135 -6.519 14.701 1.00 98.44 90 LEU A O 1
ATOM 712 N N . THR A 1 91 ? -4.330 -5.902 15.884 1.00 98.12 91 THR A N 1
ATOM 713 C CA . THR A 1 91 ? -4.344 -7.044 16.812 1.00 98.12 91 THR A CA 1
ATOM 714 C C . THR A 1 91 ? -5.202 -6.814 18.059 1.00 98.12 91 THR A C 1
ATOM 716 O O . THR A 1 91 ? -5.454 -7.760 18.806 1.00 98.12 91 THR A O 1
ATOM 719 N N . ALA A 1 92 ? -5.743 -5.604 18.249 1.00 98.62 92 ALA A N 1
ATOM 720 C CA . ALA A 1 92 ? -6.592 -5.250 19.390 1.00 98.62 92 ALA A CA 1
ATOM 721 C C . ALA A 1 92 ? -7.903 -6.058 19.483 1.00 98.62 92 ALA A C 1
ATOM 723 O O . ALA A 1 92 ? -8.511 -6.120 20.552 1.00 98.62 92 ALA A O 1
ATOM 724 N N . ASN A 1 93 ? -8.345 -6.680 18.385 1.00 98.62 93 ASN A N 1
ATOM 725 C CA . ASN A 1 93 ? -9.486 -7.590 18.365 1.00 98.62 93 ASN A CA 1
ATOM 726 C C . ASN A 1 93 ? -9.088 -8.922 17.701 1.00 98.62 93 ASN A C 1
ATOM 728 O O . ASN A 1 93 ? -8.995 -8.982 16.470 1.00 98.62 93 ASN A O 1
ATOM 732 N N . PRO A 1 94 ? -8.908 -10.013 18.473 1.00 98.25 94 PRO A N 1
ATOM 733 C CA . PRO A 1 94 ? -8.503 -11.309 17.930 1.00 98.25 94 PRO A CA 1
ATOM 734 C C . PRO A 1 94 ? -9.441 -11.861 16.852 1.00 98.25 94 PRO A C 1
ATOM 736 O O . PRO A 1 94 ? -8.975 -12.519 15.926 1.00 98.25 94 PRO A O 1
ATOM 739 N N . ALA A 1 95 ? -10.748 -11.584 16.933 1.00 98.44 95 ALA A N 1
ATOM 740 C CA . ALA A 1 95 ? -11.722 -12.064 15.952 1.00 98.44 95 ALA A CA 1
ATOM 741 C C . ALA A 1 95 ? -11.620 -11.326 14.608 1.00 98.44 95 ALA A C 1
ATOM 743 O O . ALA A 1 95 ? -11.918 -11.904 13.562 1.00 98.44 95 ALA A O 1
ATOM 744 N N . VAL A 1 96 ? -11.196 -10.058 14.623 1.00 98.50 96 VAL A N 1
ATOM 745 C CA . VAL A 1 96 ? -10.863 -9.314 13.400 1.00 98.50 96 VAL A CA 1
ATOM 746 C C . VAL A 1 96 ? -9.509 -9.775 12.876 1.00 98.50 96 VAL A C 1
ATOM 748 O O . VAL A 1 96 ? -9.428 -10.191 11.727 1.00 98.50 96 VAL A O 1
ATOM 751 N N . TRP A 1 97 ? -8.476 -9.809 13.722 1.00 98.25 97 TRP A N 1
ATOM 752 C CA . TRP A 1 97 ? -7.128 -10.210 13.313 1.00 98.25 97 TRP A CA 1
ATOM 753 C C . TRP A 1 97 ? -7.069 -11.614 12.701 1.00 98.25 97 TRP A C 1
ATOM 755 O O . TRP A 1 97 ? -6.413 -11.806 11.680 1.00 98.25 97 TRP A O 1
ATOM 765 N N . ALA A 1 98 ? -7.815 -12.578 13.260 1.00 98.00 98 ALA A N 1
ATOM 766 C CA . ALA A 1 98 ? -7.910 -13.956 12.763 1.00 98.00 98 ALA A CA 1
ATOM 767 C C . ALA A 1 98 ? -8.334 -14.069 11.287 1.00 98.00 98 ALA A C 1
ATOM 769 O O . ALA A 1 98 ? -8.142 -15.125 10.684 1.00 98.00 98 ALA A O 1
ATOM 770 N N . LYS A 1 99 ? -8.915 -13.004 10.720 1.00 96.75 99 LYS A N 1
ATOM 771 C CA . LYS A 1 99 ? -9.360 -12.917 9.327 1.00 96.75 99 LYS A CA 1
ATOM 772 C C . LYS A 1 99 ? -8.721 -11.766 8.535 1.00 96.75 99 LYS A C 1
ATOM 774 O O . LYS A 1 99 ? -9.241 -11.406 7.480 1.00 96.75 99 LYS A O 1
ATOM 779 N N . THR A 1 100 ? -7.605 -11.219 9.015 1.00 97.88 100 THR A N 1
ATOM 780 C CA . THR A 1 100 ? -6.903 -10.088 8.394 1.00 97.88 100 THR A CA 1
ATOM 781 C C . THR A 1 100 ? -5.540 -10.510 7.845 1.00 97.88 100 THR A C 1
ATOM 783 O O . THR A 1 100 ? -4.827 -11.336 8.423 1.00 97.88 100 THR A O 1
ATOM 786 N N . ALA A 1 101 ? -5.156 -9.905 6.724 1.00 97.06 101 ALA A N 1
ATOM 787 C CA . ALA A 1 101 ? -3.790 -9.905 6.224 1.00 97.06 101 ALA A CA 1
ATOM 788 C C . ALA A 1 101 ? -3.335 -8.454 6.042 1.00 97.06 101 ALA A C 1
ATOM 790 O O . ALA A 1 101 ? -4.033 -7.664 5.408 1.00 97.06 101 ALA A O 1
ATOM 791 N N . PHE A 1 102 ? -2.192 -8.108 6.629 1.00 97.88 102 PHE A N 1
ATOM 792 C CA . PHE A 1 102 ? -1.578 -6.791 6.535 1.00 97.88 102 PHE A CA 1
ATOM 793 C C . PHE A 1 102 ? -0.412 -6.836 5.549 1.00 97.88 102 PHE A C 1
ATOM 795 O O . PHE A 1 102 ? 0.505 -7.640 5.702 1.00 97.88 102 PHE A O 1
ATOM 802 N N . PHE A 1 103 ? -0.484 -5.987 4.531 1.00 97.69 103 PHE A N 1
ATOM 803 C CA . PHE A 1 103 ? 0.490 -5.882 3.457 1.00 97.69 103 PHE A CA 1
ATOM 804 C C . PHE A 1 103 ? 1.318 -4.622 3.705 1.00 97.69 103 PHE A C 1
ATOM 806 O O . PHE A 1 103 ? 0.768 -3.524 3.717 1.00 97.69 103 PHE A O 1
ATOM 813 N N . ILE A 1 104 ? 2.619 -4.789 3.928 1.00 97.50 104 ILE A N 1
ATOM 814 C CA . ILE A 1 104 ? 3.582 -3.692 4.039 1.00 97.50 104 ILE A CA 1
ATOM 815 C C . ILE A 1 104 ? 4.266 -3.582 2.683 1.00 97.50 104 ILE A C 1
ATOM 817 O O . ILE A 1 104 ? 4.871 -4.551 2.216 1.00 97.50 104 ILE A O 1
ATOM 821 N N . THR A 1 105 ? 4.126 -2.425 2.050 1.00 95.88 105 THR A N 1
ATOM 822 C CA . THR A 1 105 ? 4.623 -2.134 0.704 1.00 95.88 105 THR A CA 1
ATOM 823 C C . THR A 1 105 ? 5.392 -0.827 0.722 1.00 95.88 105 THR A C 1
ATOM 825 O O . THR A 1 105 ? 5.033 0.075 1.473 1.00 95.88 105 THR A O 1
ATOM 828 N N . TYR A 1 106 ? 6.372 -0.719 -0.162 1.00 95.12 106 TYR A N 1
ATOM 829 C CA . TYR A 1 106 ? 7.057 0.527 -0.491 1.00 95.12 106 TYR A CA 1
ATOM 830 C C . TYR A 1 106 ? 6.662 0.905 -1.917 1.00 95.12 106 TYR A C 1
ATOM 832 O O . TYR A 1 106 ? 6.359 0.010 -2.708 1.00 95.12 106 TYR A O 1
ATOM 840 N N . ASP A 1 107 ? 6.581 2.193 -2.230 1.00 92.88 107 ASP A N 1
ATOM 841 C CA . ASP A 1 107 ? 6.193 2.691 -3.552 1.00 92.88 107 ASP A CA 1
ATOM 842 C C . ASP A 1 107 ? 7.378 2.727 -4.524 1.00 92.88 107 ASP A C 1
ATOM 844 O O . ASP A 1 107 ? 7.195 2.472 -5.714 1.00 92.88 107 ASP A O 1
ATOM 848 N N . GLU A 1 108 ? 8.586 2.974 -4.014 1.00 92.31 108 GLU A N 1
ATOM 849 C CA . GLU A 1 108 ? 9.820 3.038 -4.793 1.00 92.31 108 GLU A CA 1
ATOM 850 C C . GLU A 1 108 ? 11.077 2.718 -3.943 1.00 92.31 108 GLU A C 1
ATOM 852 O O . GLU A 1 108 ? 10.967 2.234 -2.813 1.00 92.31 108 GLU A O 1
ATOM 857 N N . ASN A 1 109 ? 12.279 2.836 -4.526 1.00 93.19 109 ASN A N 1
ATOM 858 C CA . ASN A 1 109 ? 13.551 2.418 -3.907 1.00 93.19 109 ASN A CA 1
ATOM 859 C C . ASN A 1 109 ? 14.480 3.584 -3.535 1.00 93.19 109 ASN A C 1
ATOM 861 O O . ASN A 1 109 ? 15.650 3.353 -3.233 1.00 93.19 109 ASN A O 1
ATOM 865 N N . ASP A 1 110 ? 14.006 4.812 -3.667 1.00 92.38 110 ASP A N 1
ATOM 866 C CA . ASP A 1 110 ? 14.660 6.097 -3.437 1.00 92.38 110 ASP A CA 1
ATOM 867 C C . ASP A 1 110 ? 15.986 6.271 -4.206 1.00 92.38 110 ASP A C 1
ATOM 869 O O . ASP A 1 110 ? 16.894 7.024 -3.859 1.00 92.38 110 ASP A O 1
ATOM 873 N N . GLY A 1 111 ? 16.134 5.515 -5.297 1.00 91.62 111 GLY A N 1
ATOM 874 C CA . GLY A 1 111 ? 17.376 5.442 -6.065 1.00 91.62 111 GLY A CA 1
ATOM 875 C C . GLY A 1 111 ? 18.512 4.677 -5.371 1.00 91.62 111 GLY A C 1
ATOM 876 O O . GLY A 1 111 ? 19.624 4.642 -5.908 1.00 91.62 111 GLY A O 1
ATOM 877 N N . PHE A 1 112 ? 18.268 4.025 -4.228 1.00 92.50 112 PHE A N 1
ATOM 878 C CA . PHE A 1 112 ? 19.246 3.131 -3.609 1.00 92.50 112 PHE A CA 1
ATOM 879 C C . PHE A 1 112 ? 19.559 1.938 -4.514 1.00 92.50 112 PHE A C 1
ATOM 881 O O . PHE A 1 112 ? 18.727 1.450 -5.279 1.00 92.50 112 PHE A O 1
ATOM 888 N N . PHE A 1 113 ? 20.790 1.446 -4.412 1.00 94.44 113 PHE A N 1
ATOM 889 C CA . PHE A 1 113 ? 21.249 0.326 -5.220 1.00 94.44 113 PHE A CA 1
ATOM 890 C C . PHE A 1 113 ? 20.491 -0.969 -4.892 1.00 94.44 113 PHE A C 1
ATOM 892 O O . PHE A 1 113 ? 20.490 -1.422 -3.748 1.00 94.44 113 PHE A O 1
ATOM 899 N N . ASP A 1 114 ? 19.964 -1.618 -5.929 1.00 95.12 114 ASP A N 1
ATOM 900 C CA . ASP A 1 114 ? 19.578 -3.026 -5.912 1.00 95.12 114 ASP A CA 1
ATOM 901 C C . ASP A 1 114 ? 20.386 -3.776 -6.979 1.00 95.12 114 ASP A C 1
ATOM 903 O O . ASP A 1 114 ? 20.621 -3.277 -8.079 1.00 95.12 114 ASP A O 1
ATOM 907 N N . HIS A 1 115 ? 20.849 -4.979 -6.642 1.00 95.75 115 HIS A N 1
ATOM 908 C CA . HIS A 1 115 ? 21.717 -5.765 -7.521 1.00 95.75 115 HIS A CA 1
ATOM 909 C C . HIS A 1 115 ? 20.960 -6.495 -8.637 1.00 95.75 115 HIS A C 1
ATOM 911 O O . HIS A 1 115 ? 21.593 -7.005 -9.564 1.00 95.75 115 HIS A O 1
ATOM 917 N N . VAL A 1 116 ? 19.633 -6.613 -8.540 1.00 93.19 116 VAL A N 1
ATOM 918 C CA . VAL A 1 116 ? 18.831 -7.311 -9.541 1.00 93.19 116 VAL A CA 1
ATOM 919 C C . VAL A 1 116 ? 18.459 -6.335 -10.640 1.00 93.19 116 VAL A C 1
ATOM 921 O O . VAL A 1 116 ? 17.811 -5.318 -10.408 1.00 93.19 116 VAL A O 1
ATOM 924 N N . VAL A 1 117 ? 18.838 -6.688 -11.864 1.00 90.19 117 VAL A N 1
ATOM 925 C CA . VAL A 1 117 ? 18.360 -5.992 -13.056 1.00 90.19 117 VAL A CA 1
ATOM 926 C C . VAL A 1 117 ? 16.844 -6.197 -13.153 1.00 90.19 117 VAL A C 1
ATOM 928 O O . VAL A 1 117 ? 16.408 -7.353 -13.171 1.00 90.19 117 VAL A O 1
ATOM 931 N N . PRO A 1 118 ? 16.038 -5.122 -13.214 1.00 89.19 118 PRO A N 1
ATOM 932 C CA . PRO A 1 118 ? 14.593 -5.247 -13.314 1.00 89.19 118 PRO A CA 1
ATOM 933 C C . PRO A 1 118 ? 14.173 -6.081 -14.530 1.00 89.19 118 PRO A C 1
ATOM 935 O O . PRO A 1 118 ? 14.722 -5.882 -15.618 1.00 89.19 118 PRO A O 1
ATOM 938 N N . PRO A 1 119 ? 13.211 -7.007 -14.387 1.00 86.81 119 PRO A N 1
ATOM 939 C CA . PRO A 1 119 ? 12.630 -7.683 -15.537 1.00 86.81 119 PRO A CA 1
ATOM 940 C C . PRO A 1 119 ? 11.838 -6.671 -16.367 1.00 86.81 119 PRO A C 1
ATOM 942 O O . PRO A 1 119 ? 11.084 -5.883 -15.810 1.00 86.81 119 PRO A O 1
ATOM 945 N N . TYR A 1 120 ? 11.972 -6.711 -17.688 1.00 86.69 120 TYR A N 1
ATOM 946 C CA . TYR A 1 120 ? 11.253 -5.823 -18.601 1.00 86.69 120 TYR A CA 1
ATOM 947 C C . TYR A 1 120 ? 10.692 -6.607 -19.793 1.00 86.69 120 TYR A C 1
ATOM 949 O O . TYR A 1 120 ? 11.234 -7.664 -20.141 1.00 86.69 120 TYR A O 1
ATOM 957 N N . PRO A 1 121 ? 9.602 -6.134 -20.423 1.00 87.19 121 PRO A N 1
ATOM 958 C CA . PRO A 1 121 ? 9.033 -6.802 -21.586 1.00 87.19 121 PRO A CA 1
ATOM 959 C C . PRO A 1 121 ? 10.011 -6.799 -22.774 1.00 87.19 121 PRO A C 1
ATOM 961 O O . PRO A 1 121 ? 10.753 -5.832 -22.970 1.00 87.19 121 PRO A O 1
ATOM 964 N N . PRO A 1 122 ? 10.015 -7.852 -23.613 1.00 88.50 122 PRO A N 1
ATOM 965 C CA . PRO A 1 122 ? 10.907 -7.910 -24.762 1.00 88.50 122 PRO A CA 1
ATOM 966 C C . PRO A 1 122 ? 10.539 -6.830 -25.787 1.00 88.50 122 PRO A C 1
ATOM 968 O O . PRO A 1 122 ? 9.403 -6.757 -26.250 1.00 88.50 122 PRO A O 1
ATOM 971 N N . ALA A 1 123 ? 11.522 -6.027 -26.204 1.00 85.06 123 ALA A N 1
ATOM 972 C CA . ALA A 1 123 ? 11.321 -4.975 -27.207 1.00 85.06 123 ALA A CA 1
ATOM 973 C C . ALA A 1 123 ? 11.021 -5.523 -28.616 1.00 85.06 123 ALA A C 1
ATOM 975 O O . ALA A 1 123 ? 10.491 -4.816 -29.472 1.00 85.06 123 ALA A O 1
ATOM 976 N N . SER A 1 124 ? 11.385 -6.778 -28.884 1.00 85.38 124 SER A N 1
ATOM 977 C CA . SER A 1 124 ? 11.024 -7.501 -30.102 1.00 85.38 124 SER A CA 1
ATOM 978 C C . SER A 1 124 ? 11.157 -9.009 -29.893 1.00 85.38 124 SER A C 1
ATOM 980 O O . SER A 1 124 ? 11.804 -9.451 -28.943 1.00 85.38 124 SER A O 1
ATOM 982 N N . ALA A 1 125 ? 10.631 -9.799 -30.835 1.00 85.69 125 ALA A N 1
ATOM 983 C CA . ALA A 1 125 ? 10.752 -11.261 -30.828 1.00 85.69 125 ALA A CA 1
ATOM 984 C C . ALA A 1 125 ? 12.209 -11.770 -30.802 1.00 85.69 125 ALA A C 1
ATOM 986 O O . ALA A 1 125 ? 12.459 -12.899 -30.389 1.00 85.69 125 ALA A O 1
ATOM 987 N N . ALA A 1 126 ? 13.177 -10.945 -31.224 1.00 88.56 126 ALA A N 1
ATOM 988 C CA . ALA A 1 126 ? 14.600 -11.281 -31.164 1.00 88.56 126 ALA A CA 1
ATOM 989 C C . ALA A 1 126 ? 15.170 -11.233 -29.733 1.00 88.56 126 ALA A C 1
ATOM 991 O O . ALA A 1 126 ? 16.193 -11.856 -29.465 1.00 88.56 126 ALA A O 1
ATOM 992 N N . TRP A 1 127 ? 14.510 -10.507 -28.827 1.00 85.44 127 TRP A N 1
ATOM 993 C CA . TRP A 1 127 ? 14.925 -10.307 -27.434 1.00 85.44 127 TRP A CA 1
ATOM 994 C C . TRP A 1 127 ? 14.050 -11.068 -26.429 1.00 85.44 127 TRP A C 1
ATOM 996 O O . TRP A 1 127 ? 14.250 -10.951 -25.224 1.00 85.44 127 TRP A O 1
ATOM 1006 N N . GLY A 1 128 ? 13.086 -11.851 -26.913 1.00 88.62 128 GLY A N 1
ATOM 1007 C CA . GLY A 1 128 ? 12.179 -12.650 -26.096 1.00 88.62 128 GLY A CA 1
ATOM 1008 C C . GLY A 1 128 ? 10.770 -12.686 -26.677 1.00 88.62 128 GLY A C 1
ATOM 1009 O O . GLY A 1 128 ? 10.447 -11.969 -27.620 1.00 88.62 128 GLY A O 1
ATOM 1010 N N . LEU A 1 129 ? 9.919 -13.536 -26.109 1.00 88.25 129 LEU A N 1
ATOM 1011 C CA . LEU A 1 129 ? 8.518 -13.670 -26.503 1.00 88.25 129 LEU A CA 1
ATOM 1012 C C . LEU A 1 129 ? 7.615 -13.282 -25.332 1.00 88.25 129 LEU A C 1
ATOM 1014 O O . LEU A 1 129 ? 7.940 -13.554 -24.179 1.00 88.25 129 LEU A O 1
ATOM 1018 N N . SER A 1 130 ? 6.468 -12.682 -25.644 1.00 87.50 130 SER A N 1
ATOM 1019 C CA . SER A 1 130 ? 5.402 -12.394 -24.686 1.00 87.50 130 SER A CA 1
ATOM 1020 C C . SER A 1 130 ? 4.101 -13.025 -25.169 1.00 87.50 130 SER A C 1
ATOM 1022 O O . SER A 1 130 ? 3.805 -13.021 -26.364 1.00 87.50 130 SER A O 1
ATOM 1024 N N . THR A 1 131 ? 3.315 -13.559 -24.239 1.00 89.38 131 THR A N 1
ATOM 1025 C CA . THR A 1 131 ? 1.942 -14.016 -24.504 1.00 89.38 131 THR A CA 1
ATOM 1026 C C . THR A 1 131 ? 0.915 -12.885 -24.394 1.00 89.38 131 THR A C 1
ATOM 1028 O O . THR A 1 131 ? -0.264 -13.115 -24.646 1.00 89.38 131 THR A O 1
ATOM 1031 N N . ALA A 1 132 ? 1.344 -11.685 -23.997 1.00 87.38 132 ALA A N 1
ATOM 1032 C CA . ALA A 1 132 ? 0.533 -10.475 -23.908 1.00 87.38 132 ALA A CA 1
ATOM 1033 C C . ALA A 1 132 ? 1.054 -9.397 -24.873 1.00 87.38 132 ALA A C 1
ATOM 1035 O O . ALA A 1 132 ? 2.242 -9.374 -25.202 1.00 87.38 132 ALA A O 1
ATOM 1036 N N . ASP A 1 133 ? 0.170 -8.497 -25.310 1.00 89.19 133 ASP A N 1
ATOM 1037 C CA . ASP A 1 133 ? 0.561 -7.317 -26.086 1.00 89.19 133 ASP A CA 1
ATOM 1038 C C . ASP A 1 133 ? 1.338 -6.339 -25.196 1.00 89.19 133 ASP A C 1
ATOM 1040 O O . ASP A 1 133 ? 0.768 -5.746 -24.283 1.00 89.19 133 ASP A O 1
ATOM 1044 N N . VAL A 1 134 ? 2.631 -6.182 -25.484 1.00 88.81 134 VAL A N 1
ATOM 1045 C CA . VAL A 1 134 ? 3.553 -5.301 -24.748 1.00 88.81 134 VAL A CA 1
ATOM 1046 C C . VAL A 1 134 ? 3.749 -3.949 -25.430 1.00 88.81 134 VAL A C 1
ATOM 1048 O O . VAL A 1 134 ? 4.581 -3.156 -25.007 1.00 88.81 134 VAL A O 1
ATOM 1051 N N . THR A 1 135 ? 3.012 -3.647 -26.503 1.00 88.31 135 THR A N 1
ATOM 1052 C CA . THR A 1 135 ? 3.236 -2.429 -27.305 1.00 88.31 135 THR A CA 1
ATOM 1053 C C . THR A 1 135 ? 3.097 -1.153 -26.470 1.00 88.31 135 THR A C 1
ATOM 1055 O O . THR A 1 135 ? 3.805 -0.176 -26.704 1.00 88.31 135 THR A O 1
ATOM 1058 N N . ARG A 1 136 ? 2.203 -1.157 -25.472 1.00 88.31 136 ARG A N 1
ATOM 1059 C CA . ARG A 1 136 ? 1.999 -0.022 -24.553 1.00 88.31 136 ARG A CA 1
ATOM 1060 C C . ARG A 1 136 ? 3.086 0.109 -23.493 1.00 88.31 136 ARG A C 1
ATOM 1062 O O . ARG A 1 136 ? 3.232 1.185 -22.921 1.00 88.31 136 ARG A O 1
ATOM 1069 N N . ASP A 1 137 ? 3.860 -0.946 -23.295 1.00 88.81 137 ASP A N 1
ATOM 1070 C CA . ASP A 1 137 ? 4.990 -0.979 -22.380 1.00 88.81 137 ASP A CA 1
ATOM 1071 C C . ASP A 1 137 ? 6.295 -0.614 -23.100 1.00 88.81 137 ASP A C 1
ATOM 1073 O O . ASP A 1 137 ? 7.361 -0.701 -22.511 1.00 88.81 137 ASP A O 1
ATOM 1077 N N . LEU A 1 138 ? 6.255 -0.207 -24.374 1.00 90.31 138 LEU A N 1
ATOM 1078 C CA . LEU A 1 138 ? 7.438 0.216 -25.123 1.00 90.31 138 LEU A CA 1
ATOM 1079 C C . LEU A 1 138 ? 7.412 1.726 -25.344 1.00 90.31 138 LEU A C 1
ATOM 1081 O O . LEU A 1 138 ? 6.623 2.265 -26.122 1.00 90.31 138 LEU A O 1
ATOM 1085 N N . TYR A 1 139 ? 8.331 2.419 -24.681 1.00 90.69 139 TYR A N 1
ATOM 1086 C CA . TYR A 1 139 ? 8.588 3.823 -24.922 1.00 90.69 139 TYR A CA 1
ATOM 1087 C C . TYR A 1 139 ? 9.364 4.008 -26.228 1.00 90.69 139 TYR A C 1
ATOM 1089 O O . TYR A 1 139 ? 10.495 3.545 -26.378 1.00 90.69 139 TYR A O 1
ATOM 1097 N N . ALA A 1 140 ? 8.779 4.751 -27.167 1.00 90.94 140 ALA A N 1
ATOM 1098 C CA . ALA A 1 140 ? 9.382 5.017 -28.474 1.00 90.94 140 ALA A CA 1
ATOM 1099 C C . ALA A 1 140 ? 10.584 5.986 -28.435 1.00 90.94 140 ALA A C 1
ATOM 1101 O O . ALA A 1 140 ? 11.210 6.222 -29.469 1.00 90.94 140 ALA A O 1
ATOM 1102 N N . GLY A 1 141 ? 10.917 6.550 -27.269 1.00 91.94 141 GLY A N 1
ATOM 1103 C CA . GLY A 1 141 ? 11.882 7.641 -27.149 1.00 91.94 141 GLY A CA 1
ATOM 1104 C C . GLY A 1 141 ? 11.240 9.011 -27.384 1.00 91.94 141 GLY A C 1
ATOM 1105 O O . GLY A 1 141 ? 10.140 9.126 -27.929 1.00 91.94 141 GLY A O 1
ATOM 1106 N N . GLY A 1 142 ? 11.919 10.072 -26.952 1.00 93.44 142 GLY A N 1
ATOM 1107 C CA . GLY A 1 142 ? 11.433 11.448 -27.083 1.00 93.44 142 GLY A CA 1
ATOM 1108 C C . GLY A 1 142 ? 11.820 12.332 -25.900 1.00 93.44 142 GLY A C 1
ATOM 1109 O O . GLY A 1 142 ? 12.326 11.861 -24.891 1.00 93.44 142 GLY A O 1
ATOM 1110 N N . GLY A 1 143 ? 11.637 13.649 -26.026 1.00 88.50 143 GLY A N 1
ATOM 1111 C CA . GLY A 1 143 ? 11.861 14.580 -24.907 1.00 88.50 143 GLY A CA 1
ATOM 1112 C C . GLY A 1 143 ? 13.266 14.546 -24.279 1.00 88.50 143 GLY A C 1
ATOM 1113 O O . GLY A 1 143 ? 13.412 14.954 -23.135 1.00 88.50 143 GLY A O 1
ATOM 1114 N N . GLY A 1 144 ? 14.281 14.050 -25.000 1.00 92.88 144 GLY A N 1
ATOM 1115 C CA . GLY A 1 144 ? 15.648 13.866 -24.491 1.00 92.88 144 GLY A CA 1
ATOM 1116 C C . GLY A 1 144 ? 15.951 12.481 -23.900 1.00 92.88 144 GLY A C 1
ATOM 1117 O O . GLY A 1 144 ? 17.093 12.232 -23.527 1.00 92.88 144 GLY A O 1
ATOM 1118 N N . TYR A 1 145 ? 14.977 11.570 -23.859 1.00 89.81 145 TYR A N 1
ATOM 1119 C CA . TYR A 1 145 ? 15.126 10.208 -23.344 1.00 89.81 145 TYR A CA 1
ATOM 1120 C C . TYR A 1 145 ? 15.182 9.180 -24.482 1.00 89.81 145 TYR A C 1
ATOM 1122 O O . TYR A 1 145 ? 14.478 9.297 -25.492 1.00 89.81 145 TYR A O 1
ATOM 1130 N N . ALA A 1 146 ? 16.035 8.167 -24.317 1.00 91.06 146 ALA A N 1
ATOM 1131 C CA . ALA A 1 146 ? 16.175 7.072 -25.271 1.00 91.06 146 ALA A CA 1
ATOM 1132 C C . ALA A 1 146 ? 14.926 6.176 -25.290 1.00 91.06 146 ALA A C 1
ATOM 1134 O O . ALA A 1 146 ? 14.210 6.071 -24.296 1.00 91.06 146 ALA A O 1
ATOM 1135 N N . ALA A 1 147 ? 14.685 5.519 -26.425 1.00 91.06 147 ALA A N 1
ATOM 1136 C CA . ALA A 1 147 ? 13.668 4.478 -26.526 1.00 91.06 147 ALA A CA 1
ATOM 1137 C C . ALA A 1 147 ? 14.012 3.286 -25.618 1.00 91.06 147 ALA A C 1
ATOM 1139 O O . ALA A 1 147 ? 15.187 2.956 -25.441 1.00 91.06 147 ALA A O 1
ATOM 1140 N N . GLY A 1 148 ? 12.994 2.622 -25.075 1.00 88.88 148 GLY A N 1
ATOM 1141 C CA . GLY A 1 148 ? 13.172 1.482 -24.181 1.00 88.88 148 GLY A CA 1
ATOM 1142 C C . GLY A 1 148 ? 11.851 0.982 -23.595 1.00 88.88 148 GLY A C 1
ATOM 1143 O O . GLY A 1 148 ? 10.819 1.619 -23.778 1.00 88.88 148 GLY A O 1
ATOM 1144 N N . PRO A 1 149 ? 11.840 -0.166 -22.915 1.00 88.06 149 PRO A N 1
ATOM 1145 C CA . PRO A 1 149 ? 10.648 -0.634 -22.226 1.00 88.06 149 PRO A CA 1
ATOM 1146 C C . PRO A 1 149 ? 10.341 0.222 -20.986 1.00 88.06 149 PRO A C 1
ATOM 1148 O O . PRO A 1 149 ? 11.240 0.667 -20.272 1.00 88.06 149 PRO A O 1
ATOM 1151 N N . TYR A 1 150 ? 9.056 0.421 -20.721 1.00 83.62 150 TYR A N 1
ATOM 1152 C CA . TYR A 1 150 ? 8.527 0.811 -19.429 1.00 83.62 150 TYR A CA 1
ATOM 1153 C C . TYR A 1 150 ? 8.450 -0.420 -18.533 1.00 83.62 150 TYR A C 1
ATOM 1155 O O . TYR A 1 150 ? 7.808 -1.410 -18.875 1.00 83.62 150 TYR A O 1
ATOM 1163 N N . GLY A 1 151 ? 9.053 -0.312 -17.355 1.00 70.88 151 GLY A N 1
ATOM 1164 C CA . GLY A 1 151 ? 8.901 -1.299 -16.296 1.00 70.88 151 GLY A CA 1
ATOM 1165 C C . GLY A 1 151 ? 9.556 -2.662 -16.574 1.00 70.88 151 GLY A C 1
ATOM 1166 O O . GLY A 1 151 ? 9.984 -2.963 -17.685 1.00 70.88 151 GLY A O 1
ATOM 1167 N N . LEU A 1 152 ? 9.661 -3.518 -15.556 1.00 84.94 152 LEU A N 1
ATOM 1168 C CA . LEU A 1 152 ? 9.509 -3.185 -14.133 1.00 84.94 152 LEU A CA 1
ATOM 1169 C C . LEU A 1 152 ? 10.629 -2.236 -13.664 1.00 84.94 152 LEU A C 1
ATOM 1171 O O . LEU A 1 152 ? 11.610 -1.998 -14.367 1.00 84.94 152 LEU A O 1
ATOM 1175 N N . GLY A 1 153 ? 10.440 -1.637 -12.491 1.00 87.62 153 GLY A N 1
ATOM 1176 C CA . GLY A 1 153 ? 11.449 -0.809 -11.833 1.00 87.62 153 GLY A CA 1
ATOM 1177 C C . GLY A 1 153 ? 12.364 -1.619 -10.906 1.00 87.62 153 GLY A C 1
ATOM 1178 O O . GLY A 1 153 ? 12.247 -2.847 -10.830 1.00 87.62 153 GLY A O 1
ATOM 1179 N N . PRO A 1 154 ? 13.272 -0.942 -10.180 1.00 92.12 154 PRO A N 1
ATOM 1180 C CA . PRO A 1 154 ? 14.015 -1.544 -9.078 1.00 92.12 154 PRO A CA 1
ATOM 1181 C C . PRO A 1 154 ? 13.090 -2.276 -8.101 1.00 92.12 154 PRO A C 1
ATOM 1183 O O . PRO A 1 154 ? 11.936 -1.894 -7.904 1.00 92.12 154 PRO A O 1
ATOM 1186 N N . ARG A 1 155 ? 13.593 -3.351 -7.490 1.00 95.06 155 ARG A N 1
ATOM 1187 C CA . ARG A 1 155 ? 12.805 -4.122 -6.525 1.00 95.06 155 ARG A CA 1
ATOM 1188 C C . ARG A 1 155 ? 12.554 -3.300 -5.267 1.00 95.06 155 ARG A C 1
ATOM 1190 O O . ARG A 1 155 ? 13.445 -2.609 -4.784 1.00 95.06 155 ARG A O 1
ATOM 1197 N N . VAL A 1 156 ? 11.375 -3.498 -4.692 1.00 95.56 156 VAL A N 1
ATOM 1198 C CA . VAL A 1 156 ? 11.007 -2.992 -3.371 1.00 95.56 156 VAL A CA 1
ATOM 1199 C C . VAL A 1 156 ? 10.618 -4.149 -2.446 1.00 95.56 156 VAL A C 1
ATOM 1201 O O . VAL A 1 156 ? 10.160 -5.192 -2.931 1.00 95.56 156 VAL A O 1
ATOM 1204 N N . PRO A 1 157 ? 10.787 -4.017 -1.119 1.00 95.38 157 PRO A N 1
ATOM 1205 C CA . PRO A 1 157 ? 10.294 -5.015 -0.184 1.00 95.38 157 PRO A CA 1
ATOM 1206 C C . PRO A 1 157 ? 8.765 -5.105 -0.209 1.00 95.38 157 PRO A C 1
ATOM 1208 O O . PRO A 1 157 ? 8.053 -4.113 -0.356 1.00 95.38 157 PRO A O 1
ATOM 1211 N N . MET A 1 158 ? 8.253 -6.309 0.025 1.00 95.81 158 MET A N 1
ATOM 1212 C CA . MET A 1 158 ? 6.846 -6.536 0.327 1.00 95.81 158 MET A CA 1
ATOM 1213 C C . MET A 1 158 ? 6.751 -7.598 1.416 1.00 95.81 158 MET A C 1
ATOM 1215 O O . MET A 1 158 ? 7.322 -8.682 1.286 1.00 95.81 158 MET A O 1
ATOM 1219 N N . ILE A 1 159 ? 6.026 -7.296 2.491 1.00 96.12 159 ILE A N 1
ATOM 1220 C CA . ILE A 1 159 ? 5.851 -8.205 3.629 1.00 96.12 159 ILE A CA 1
ATOM 1221 C C . ILE A 1 159 ? 4.358 -8.418 3.862 1.00 96.12 159 ILE A C 1
ATOM 1223 O O . ILE A 1 159 ? 3.590 -7.461 3.920 1.00 96.12 159 ILE A O 1
ATOM 1227 N N . VAL A 1 160 ? 3.945 -9.677 4.034 1.00 96.50 160 VAL A N 1
ATOM 1228 C CA . VAL A 1 160 ? 2.561 -10.032 4.380 1.00 96.50 160 VAL A CA 1
ATOM 1229 C C . VAL A 1 160 ? 2.509 -10.617 5.790 1.00 96.50 160 VAL A C 1
ATOM 1231 O O . VAL A 1 160 ? 2.949 -11.743 6.045 1.00 96.50 160 VAL A O 1
ATOM 1234 N N . VAL A 1 161 ? 1.928 -9.859 6.716 1.00 96.88 161 VAL A N 1
ATOM 1235 C CA . VAL A 1 161 ? 1.754 -10.246 8.120 1.00 96.88 161 VAL A CA 1
ATOM 1236 C C . VAL A 1 161 ? 0.314 -10.690 8.348 1.00 96.88 161 VAL A C 1
ATOM 1238 O O . VAL A 1 161 ? -0.631 -9.934 8.130 1.00 96.88 161 VAL A O 1
ATOM 1241 N N . SER A 1 162 ? 0.124 -11.932 8.784 1.00 96.44 162 SER A N 1
ATOM 1242 C CA . SER A 1 162 ? -1.200 -12.499 9.033 1.00 96.44 162 SER A CA 1
ATOM 1243 C C . SER A 1 162 ? -1.111 -13.714 9.962 1.00 96.44 162 SER A C 1
ATOM 1245 O O . SER A 1 162 ? -0.092 -14.412 9.957 1.00 96.44 162 SER A O 1
ATOM 1247 N N . PRO A 1 163 ? -2.181 -14.075 10.697 1.00 95.56 163 PRO A N 1
ATOM 1248 C CA . PRO A 1 163 ? -2.266 -15.377 11.358 1.00 95.56 163 PRO A CA 1
ATOM 1249 C C . PRO A 1 163 ? -2.062 -16.570 10.414 1.00 95.56 163 PRO A C 1
ATOM 1251 O O . PRO A 1 163 ? -1.680 -17.643 10.884 1.00 95.56 163 PRO A O 1
ATOM 1254 N N . TRP A 1 164 ? -2.290 -16.387 9.107 1.00 93.88 164 TRP A N 1
ATOM 1255 C CA . TRP A 1 164 ? -2.113 -17.414 8.077 1.00 93.88 164 TRP A CA 1
ATOM 1256 C C . TRP A 1 164 ? -0.694 -17.503 7.505 1.00 93.88 164 TRP A C 1
ATOM 1258 O O . TRP A 1 164 ? -0.383 -18.493 6.852 1.00 93.88 164 TRP A O 1
ATOM 1268 N N . SER A 1 165 ? 0.180 -16.519 7.754 1.00 90.50 165 SER A N 1
ATOM 1269 C CA . SER A 1 165 ? 1.566 -16.515 7.254 1.00 90.50 165 SER A CA 1
ATOM 1270 C C . SER A 1 165 ? 2.593 -17.036 8.274 1.00 90.50 165 SER A C 1
ATOM 1272 O O . SER A 1 165 ? 3.797 -16.826 8.121 1.00 90.50 165 SER A O 1
ATOM 1274 N N . LYS A 1 166 ? 2.144 -17.756 9.318 1.00 83.19 166 LYS A N 1
ATOM 1275 C CA . LYS A 1 166 ? 3.027 -18.378 10.323 1.00 83.19 166 LYS A CA 1
ATOM 1276 C C . LYS A 1 166 ? 3.993 -19.368 9.671 1.00 83.19 166 LYS A C 1
ATOM 1278 O O . LYS A 1 166 ? 3.552 -20.345 9.076 1.00 83.19 166 LYS A O 1
ATOM 1283 N N . GLY A 1 167 ? 5.294 -19.160 9.864 1.00 81.56 167 GLY A N 1
ATOM 1284 C CA . GLY A 1 167 ? 6.335 -20.065 9.362 1.00 81.56 167 GLY A CA 1
ATOM 1285 C C . GLY A 1 167 ? 7.496 -19.384 8.640 1.00 81.56 167 GLY A C 1
ATOM 1286 O O . GLY A 1 167 ? 8.428 -20.082 8.268 1.00 81.56 167 GLY A O 1
ATOM 1287 N N . GLY A 1 168 ? 7.478 -18.053 8.476 1.00 83.56 168 GLY A N 1
ATOM 1288 C CA . GLY A 1 168 ? 8.626 -17.308 7.938 1.00 83.56 168 GLY A CA 1
ATOM 1289 C C . GLY A 1 168 ? 8.949 -17.680 6.491 1.00 83.56 168 GLY A C 1
ATOM 1290 O O . GLY A 1 168 ? 10.072 -18.065 6.180 1.00 83.56 168 GLY A O 1
ATOM 1291 N N . TYR A 1 169 ? 7.947 -17.612 5.615 1.00 92.56 169 TYR A N 1
ATOM 1292 C CA . TYR A 1 169 ? 8.088 -17.988 4.211 1.00 92.56 169 TYR A CA 1
ATOM 1293 C C . TYR A 1 169 ? 8.672 -16.859 3.363 1.00 92.56 169 TYR A C 1
ATOM 1295 O O . TYR A 1 169 ? 8.399 -15.683 3.598 1.00 92.56 169 TYR A O 1
ATOM 1303 N N . VAL A 1 170 ? 9.400 -17.247 2.317 1.00 95.06 170 VAL A N 1
ATOM 1304 C CA . VAL A 1 170 ? 9.826 -16.360 1.233 1.00 95.06 170 VAL A CA 1
ATOM 1305 C C . VAL A 1 170 ? 9.146 -16.830 -0.047 1.00 95.06 170 VAL A C 1
ATOM 1307 O O . VAL A 1 170 ? 9.268 -17.994 -0.422 1.00 95.06 170 VAL A O 1
ATOM 1310 N N . CYS A 1 171 ? 8.419 -15.930 -0.707 1.00 94.38 171 CYS A N 1
ATOM 1311 C CA . CYS A 1 171 ? 7.876 -16.161 -2.041 1.00 94.38 171 CYS A CA 1
ATOM 1312 C C . CYS A 1 171 ? 8.816 -15.523 -3.067 1.00 94.38 171 CYS A C 1
ATOM 1314 O O . CYS A 1 171 ? 9.110 -14.334 -2.966 1.00 94.38 171 CYS A O 1
ATOM 1316 N N . SER A 1 172 ? 9.295 -16.308 -4.032 1.00 94.00 172 SER A N 1
ATOM 1317 C CA . SER A 1 172 ? 10.222 -15.846 -5.078 1.00 94.00 172 SER A CA 1
ATOM 1318 C C . SER A 1 172 ? 9.550 -15.654 -6.440 1.00 94.00 172 SER A C 1
ATOM 1320 O O . SER A 1 172 ? 10.242 -15.494 -7.442 1.00 94.00 172 SER A O 1
ATOM 1322 N N . GLU A 1 173 ? 8.215 -15.690 -6.495 1.00 93.88 173 GLU A N 1
ATOM 1323 C CA . GLU A 1 173 ? 7.479 -15.291 -7.696 1.00 93.88 173 GLU A CA 1
ATOM 1324 C C . GLU A 1 173 ? 7.693 -13.799 -7.992 1.00 93.88 173 GLU A C 1
ATOM 1326 O O . GLU A 1 173 ? 7.907 -12.984 -7.092 1.00 93.88 173 GLU A O 1
ATOM 1331 N N . THR A 1 174 ? 7.636 -13.437 -9.272 1.00 90.81 174 THR A N 1
ATOM 1332 C CA . THR A 1 174 ? 7.713 -12.040 -9.702 1.00 90.81 174 THR A CA 1
ATOM 1333 C C . THR A 1 174 ? 6.365 -11.357 -9.490 1.00 90.81 174 THR A C 1
ATOM 1335 O O . THR A 1 174 ? 5.355 -11.783 -10.050 1.00 90.81 174 THR A O 1
ATOM 1338 N N . PHE A 1 175 ? 6.376 -10.273 -8.717 1.00 93.56 175 PHE A N 1
ATOM 1339 C 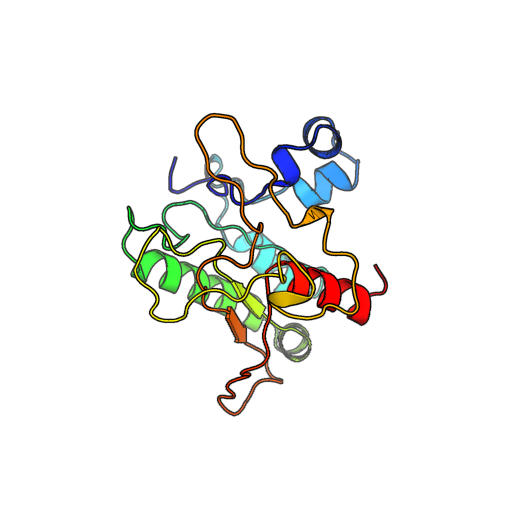CA . PHE A 1 175 ? 5.232 -9.395 -8.490 1.00 93.56 175 PHE A CA 1
ATOM 1340 C C . PHE A 1 175 ? 5.599 -7.947 -8.812 1.00 93.56 175 PHE A C 1
ATOM 1342 O O . PHE A 1 175 ? 6.770 -7.572 -8.828 1.00 93.56 175 PHE A O 1
ATOM 1349 N N . ASP A 1 176 ? 4.567 -7.139 -9.011 1.00 92.50 176 ASP A N 1
ATOM 1350 C CA . ASP A 1 176 ? 4.627 -5.683 -9.106 1.00 92.50 176 ASP A CA 1
ATOM 1351 C C . ASP A 1 176 ? 3.512 -5.060 -8.245 1.00 92.50 176 ASP A C 1
ATOM 1353 O O . ASP A 1 176 ? 2.695 -5.774 -7.652 1.00 92.50 176 ASP A O 1
ATOM 1357 N N . HIS A 1 177 ? 3.426 -3.729 -8.187 1.00 92.75 177 HIS A N 1
ATOM 1358 C CA . HIS A 1 177 ? 2.383 -3.049 -7.405 1.00 92.75 177 HIS A CA 1
ATOM 1359 C C . HIS A 1 177 ? 0.955 -3.409 -7.855 1.00 92.75 177 HIS A C 1
ATOM 1361 O O . HIS A 1 177 ? 0.031 -3.431 -7.038 1.00 92.75 177 HIS A O 1
ATOM 1367 N N . THR A 1 178 ? 0.754 -3.757 -9.131 1.00 91.56 178 THR A N 1
ATOM 1368 C CA . THR A 1 178 ? -0.559 -4.157 -9.663 1.00 91.56 178 THR A CA 1
ATOM 1369 C C . THR A 1 178 ? -0.985 -5.544 -9.179 1.00 91.56 178 THR A C 1
ATOM 1371 O O . THR A 1 178 ? -2.173 -5.868 -9.164 1.00 91.56 178 THR A O 1
ATOM 1374 N N . SER A 1 179 ? -0.050 -6.349 -8.672 1.00 95.19 179 SER A N 1
ATOM 1375 C CA . SER A 1 179 ? -0.347 -7.659 -8.088 1.00 95.19 179 SER A CA 1
ATOM 1376 C C . SER A 1 179 ? -1.250 -7.563 -6.853 1.00 95.19 179 SER A C 1
ATOM 1378 O O . SER A 1 179 ? -2.058 -8.466 -6.618 1.00 95.19 179 SER A O 1
ATOM 1380 N N . VAL A 1 180 ? -1.182 -6.456 -6.100 1.00 95.38 180 VAL A N 1
ATOM 1381 C CA . VAL A 1 180 ? -2.113 -6.170 -4.994 1.00 95.38 180 VAL A CA 1
ATOM 1382 C C . VAL A 1 180 ? -3.528 -5.959 -5.535 1.00 95.38 180 VAL A C 1
ATOM 1384 O O . VAL A 1 180 ? -4.479 -6.519 -4.991 1.00 95.38 180 VAL A O 1
ATOM 1387 N N . ILE A 1 181 ? -3.667 -5.226 -6.646 1.00 94.25 181 ILE A N 1
ATOM 1388 C CA . ILE A 1 181 ? -4.948 -5.007 -7.337 1.00 94.25 181 ILE A CA 1
ATOM 1389 C C . ILE A 1 181 ? -5.525 -6.343 -7.795 1.00 94.25 181 ILE A C 1
ATOM 1391 O O . ILE A 1 181 ? -6.618 -6.701 -7.365 1.00 94.25 181 ILE A O 1
ATOM 1395 N N . ARG A 1 182 ? -4.743 -7.155 -8.515 1.00 95.62 182 ARG A N 1
ATOM 1396 C CA . ARG A 1 182 ? -5.163 -8.499 -8.944 1.00 95.62 182 ARG A CA 1
ATOM 1397 C C . ARG A 1 182 ? -5.599 -9.386 -7.773 1.00 95.62 182 ARG A C 1
ATOM 1399 O O . ARG A 1 182 ? -6.534 -10.179 -7.897 1.00 95.62 182 ARG A O 1
ATOM 1406 N N . PHE A 1 183 ? -4.914 -9.297 -6.630 1.00 95.75 183 PHE A N 1
ATOM 1407 C CA . PHE A 1 183 ? -5.311 -10.019 -5.420 1.00 95.75 183 PHE A CA 1
ATOM 1408 C C . PHE A 1 183 ? -6.689 -9.567 -4.926 1.00 95.75 183 PHE A C 1
ATOM 1410 O O . PHE A 1 183 ? -7.530 -10.418 -4.629 1.00 95.75 183 PHE A O 1
ATOM 1417 N N . MET A 1 184 ? -6.934 -8.256 -4.865 1.00 95.06 184 MET A N 1
ATOM 1418 C CA . MET A 1 184 ? -8.224 -7.700 -4.450 1.00 95.06 184 MET A CA 1
ATOM 1419 C C . MET A 1 184 ? -9.349 -8.106 -5.404 1.00 95.06 184 MET A C 1
ATOM 1421 O O . MET A 1 184 ? -10.371 -8.605 -4.933 1.00 95.06 184 MET A O 1
ATOM 1425 N N . GLU A 1 185 ? -9.140 -7.989 -6.716 1.00 95.38 185 GLU A N 1
ATOM 1426 C CA . GLU A 1 185 ? -10.098 -8.417 -7.747 1.00 95.38 185 GLU A CA 1
ATOM 1427 C C . GLU A 1 185 ? -10.457 -9.899 -7.566 1.00 95.38 185 GLU A C 1
ATOM 1429 O O . GLU A 1 185 ? -11.623 -10.271 -7.433 1.00 95.38 185 GLU A O 1
ATOM 1434 N N . LYS A 1 186 ? -9.447 -10.769 -7.430 1.00 96.50 186 LYS A N 1
ATOM 1435 C CA . LYS A 1 186 ? -9.660 -12.212 -7.244 1.00 96.50 186 L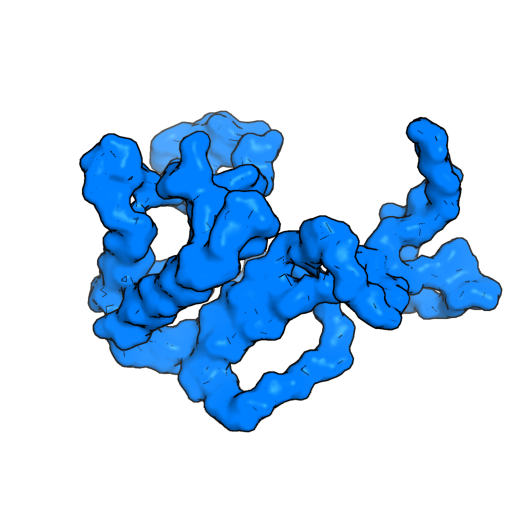YS A CA 1
ATOM 1436 C C . LYS A 1 186 ? -10.342 -12.552 -5.917 1.00 96.50 186 LYS A C 1
ATOM 1438 O O . LYS A 1 186 ? -11.116 -13.506 -5.849 1.00 96.50 186 LYS A O 1
ATOM 1443 N N . ARG A 1 187 ? -10.023 -11.829 -4.841 1.00 94.62 187 ARG A N 1
ATOM 1444 C CA . ARG A 1 187 ? -10.522 -12.122 -3.490 1.00 94.62 187 ARG A CA 1
ATOM 1445 C C . ARG A 1 187 ? -11.924 -11.572 -3.244 1.00 94.62 187 ARG A C 1
ATOM 1447 O O . ARG A 1 187 ? -12.670 -12.191 -2.477 1.00 94.62 187 ARG A O 1
ATOM 1454 N N . PHE A 1 188 ? -12.250 -10.420 -3.821 1.00 94.00 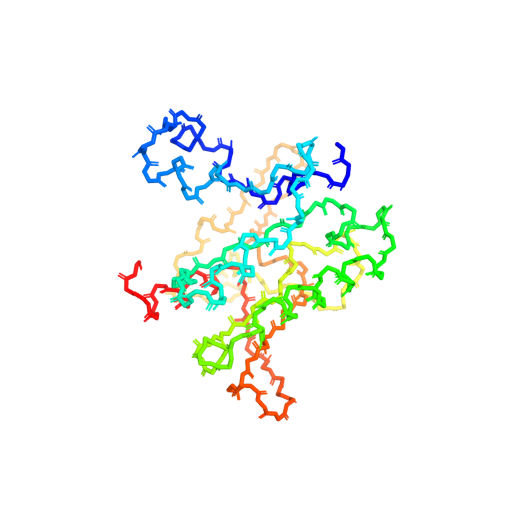188 PHE A N 1
ATOM 1455 C CA . PHE A 1 188 ? -13.467 -9.662 -3.521 1.00 94.00 188 PHE A CA 1
ATOM 1456 C C . PHE A 1 188 ? -14.398 -9.474 -4.725 1.00 94.00 188 PHE A C 1
ATOM 1458 O O . PHE A 1 188 ? -15.538 -9.069 -4.517 1.00 94.00 188 PHE A O 1
ATOM 1465 N N . GLY A 1 189 ? -13.968 -9.821 -5.942 1.00 91.06 189 GLY A N 1
ATOM 1466 C CA . GLY A 1 189 ? -14.785 -9.707 -7.153 1.00 91.06 189 GLY A CA 1
ATOM 1467 C C . GLY A 1 189 ? -15.029 -8.262 -7.587 1.00 91.06 189 GLY A C 1
ATOM 1468 O O . GLY A 1 189 ? -16.117 -7.958 -8.075 1.00 91.06 189 GLY A O 1
ATOM 1469 N N . VAL A 1 190 ? -14.053 -7.387 -7.334 1.00 80.44 190 VAL A N 1
ATOM 1470 C CA . VAL A 1 190 ? -14.037 -5.982 -7.775 1.00 80.44 190 VAL A CA 1
ATOM 1471 C C . VAL A 1 190 ? -13.236 -5.804 -9.050 1.00 80.44 190 VAL A C 1
ATOM 1473 O O . VAL A 1 190 ? -12.456 -6.731 -9.356 1.00 80.44 190 VAL A O 1
#

Sequence (190 aa):
DAFRGNYGDNSLLYFNSYRNAQPGDPLYEKARTGTNAKAGESYFAKLRADVVNGTLPQVSWIAAPEAFSEHPNWPVNFGAWYISQVLDALTANPAVWAKTAFFITYDENDGFFDHVVPPYPPASAAWGLSTADVTRDLYAGGGGYAAGPYGLGPRVPMIVVSPWSKGGYVCSETFDHTSVIRFMEKRFGV